Protein AF-A0A520JVG4-F1 (afdb_monomer_lite)

Radius of gyration: 18.64 Å; chains: 1; bounding box: 50×42×47 Å

Structure (mmCIF, N/CA/C/O backbone):
data_AF-A0A520JVG4-F1
#
_entry.id   AF-A0A520JVG4-F1
#
loop_
_atom_site.group_PDB
_atom_site.id
_atom_site.type_symbol
_atom_site.label_atom_id
_atom_site.label_alt_id
_atom_site.label_comp_id
_atom_site.label_asym_id
_atom_site.label_entity_id
_atom_site.label_seq_id
_atom_site.pdbx_PDB_ins_code
_atom_site.Cartn_x
_atom_site.Cartn_y
_atom_site.Cartn_z
_atom_site.occupancy
_atom_site.B_iso_or_equiv
_atom_site.auth_seq_id
_atom_site.auth_comp_id
_atom_site.auth_asym_id
_atom_site.auth_atom_id
_atom_site.pdbx_PDB_model_num
ATOM 1 N N . MET A 1 1 ? 16.770 -8.485 -26.285 1.00 54.41 1 MET A N 1
ATOM 2 C CA . MET A 1 1 ? 16.025 -8.864 -25.068 1.00 54.41 1 MET A CA 1
ATOM 3 C C . MET A 1 1 ? 15.250 -7.638 -24.650 1.00 54.41 1 MET A C 1
ATOM 5 O O . MET A 1 1 ? 15.821 -6.559 -24.701 1.00 54.41 1 MET A O 1
ATOM 9 N N . MET A 1 2 ? 13.964 -7.799 -24.365 1.00 67.25 2 MET A N 1
ATOM 10 C CA . MET A 1 2 ? 13.108 -6.724 -23.870 1.00 67.25 2 MET A CA 1
ATOM 11 C C . MET A 1 2 ? 13.497 -6.419 -22.423 1.00 67.25 2 MET A C 1
ATOM 13 O O . MET A 1 2 ? 13.687 -7.364 -21.651 1.00 67.25 2 MET A O 1
ATOM 17 N N . ASN A 1 3 ? 13.668 -5.142 -22.072 1.00 79.81 3 ASN A N 1
ATOM 18 C CA . ASN A 1 3 ? 13.953 -4.784 -20.686 1.00 79.81 3 ASN A CA 1
ATOM 19 C C . ASN A 1 3 ? 12.701 -4.987 -19.816 1.00 79.81 3 ASN A C 1
ATOM 21 O O . ASN A 1 3 ? 11.580 -5.051 -20.319 1.00 79.81 3 ASN A O 1
ATOM 25 N N . GLY A 1 4 ? 12.870 -5.089 -18.496 1.00 85.25 4 GLY A N 1
ATOM 26 C CA . GLY A 1 4 ? 11.730 -5.325 -17.606 1.00 85.25 4 GLY A CA 1
ATOM 27 C C . GLY A 1 4 ? 10.645 -4.242 -17.699 1.00 85.25 4 GLY A C 1
ATOM 28 O O . GLY A 1 4 ? 9.461 -4.545 -17.634 1.00 85.25 4 GLY A O 1
ATOM 29 N N . TYR A 1 5 ? 11.003 -2.969 -17.865 1.00 89.25 5 TYR A N 1
ATOM 30 C CA . TYR A 1 5 ? 9.981 -1.933 -18.018 1.00 89.25 5 TYR A CA 1
ATOM 31 C C . TYR A 1 5 ? 9.239 -2.049 -19.355 1.00 89.25 5 TYR A C 1
ATOM 33 O O . TYR A 1 5 ? 8.020 -1.941 -19.345 1.00 89.25 5 TYR A O 1
ATOM 41 N N . ASP A 1 6 ? 9.928 -2.343 -20.457 1.00 89.44 6 ASP A N 1
ATOM 42 C CA . ASP A 1 6 ? 9.307 -2.567 -21.768 1.00 89.44 6 ASP A CA 1
ATOM 43 C C . ASP A 1 6 ? 8.296 -3.723 -21.703 1.00 89.44 6 ASP A C 1
ATOM 45 O O . ASP A 1 6 ? 7.185 -3.601 -22.204 1.00 89.44 6 ASP A O 1
ATOM 49 N N . GLN A 1 7 ? 8.618 -4.809 -20.988 1.00 90.75 7 GLN A N 1
ATOM 50 C CA . GLN A 1 7 ? 7.661 -5.899 -20.775 1.00 90.75 7 GLN A CA 1
ATOM 51 C C . GLN A 1 7 ? 6.451 -5.445 -19.944 1.00 90.75 7 GLN A C 1
ATOM 53 O O . GLN A 1 7 ? 5.315 -5.814 -20.234 1.00 90.75 7 GLN A O 1
ATOM 58 N N . LEU A 1 8 ? 6.674 -4.642 -18.897 1.00 92.50 8 LEU A N 1
ATOM 59 C CA . LEU A 1 8 ? 5.576 -4.063 -18.121 1.00 92.50 8 LEU A CA 1
ATOM 60 C C . LEU A 1 8 ? 4.701 -3.156 -19.001 1.00 92.50 8 LEU A C 1
ATOM 62 O O . LEU A 1 8 ? 3.479 -3.177 -18.859 1.00 92.50 8 LEU A O 1
ATOM 66 N N . LEU A 1 9 ? 5.323 -2.382 -19.889 1.00 92.88 9 LEU A N 1
ATOM 67 C CA . LEU A 1 9 ? 4.656 -1.499 -20.834 1.00 92.88 9 LEU A CA 1
ATOM 68 C C . LEU A 1 9 ? 3.750 -2.301 -21.766 1.00 92.88 9 LEU A C 1
ATOM 70 O O . LEU A 1 9 ? 2.536 -2.127 -21.707 1.00 92.88 9 LEU A O 1
ATOM 74 N N . GLU A 1 10 ? 4.313 -3.253 -22.506 1.00 94.38 10 GLU A N 1
ATOM 75 C CA . GLU A 1 10 ? 3.584 -4.026 -23.512 1.00 94.38 10 GLU A CA 1
ATOM 76 C C . GLU A 1 10 ? 2.514 -4.952 -22.915 1.00 94.38 10 GLU A C 1
ATOM 78 O O . GLU A 1 10 ? 1.411 -5.040 -23.446 1.00 94.38 10 GLU A O 1
ATOM 83 N N . GLU A 1 11 ? 2.805 -5.656 -21.814 1.00 94.75 11 GLU A N 1
ATOM 84 C CA . GLU A 1 11 ? 1.890 -6.682 -21.292 1.00 94.75 11 GLU A CA 1
ATOM 85 C C . GLU A 1 11 ? 0.851 -6.137 -20.302 1.00 94.75 11 GLU A C 1
ATOM 87 O O . GLU A 1 11 ? -0.198 -6.761 -20.120 1.00 94.75 11 GLU A O 1
ATOM 92 N N . VAL A 1 12 ? 1.122 -5.007 -19.631 1.00 95.62 12 VAL A N 1
ATOM 93 C CA . VAL A 1 12 ? 0.298 -4.521 -18.503 1.00 95.62 12 VAL A CA 1
ATOM 94 C C . VAL A 1 12 ? -0.225 -3.103 -18.694 1.00 95.62 12 VAL A C 1
ATOM 96 O O . VAL A 1 12 ? -1.379 -2.836 -18.346 1.00 95.62 12 VAL A O 1
ATOM 99 N N . ILE A 1 13 ? 0.624 -2.175 -19.139 1.00 94.38 13 ILE A N 1
ATOM 100 C CA . ILE A 1 13 ? 0.263 -0.753 -19.221 1.00 94.38 13 ILE A CA 1
ATOM 101 C C . ILE A 1 13 ? -0.536 -0.488 -20.500 1.00 94.38 13 ILE A C 1
ATOM 103 O O . ILE A 1 13 ? -1.626 0.072 -20.406 1.00 94.38 13 ILE A O 1
ATOM 107 N N . ASP A 1 14 ? -0.035 -0.931 -21.654 1.00 95.19 14 ASP A N 1
ATOM 108 C CA . ASP A 1 14 ? -0.653 -0.714 -22.970 1.00 95.19 14 ASP A CA 1
ATOM 109 C C . ASP A 1 14 ? -1.901 -1.581 -23.184 1.00 95.19 14 ASP A C 1
ATOM 111 O O . ASP A 1 14 ? -2.765 -1.258 -23.996 1.00 95.19 14 ASP A O 1
ATOM 115 N N . THR A 1 15 ? -2.036 -2.665 -22.417 1.00 94.88 15 THR A N 1
ATOM 116 C CA . THR A 1 15 ? -3.236 -3.517 -22.380 1.00 94.88 15 THR A CA 1
ATOM 117 C C . THR A 1 15 ? -4.285 -3.036 -21.371 1.00 94.88 15 THR A C 1
ATOM 119 O O . THR A 1 15 ? -5.299 -3.707 -21.181 1.00 94.88 15 THR A O 1
ATOM 122 N N . ASP A 1 16 ? -4.041 -1.905 -20.696 1.00 91.81 16 ASP A N 1
ATOM 123 C CA . ASP A 1 16 ? -4.927 -1.276 -19.705 1.00 91.81 16 ASP A CA 1
ATOM 124 C C . ASP A 1 16 ? -5.368 -2.198 -18.544 1.00 91.81 16 ASP A C 1
ATOM 126 O O . ASP A 1 16 ? -6.397 -1.985 -17.900 1.00 91.81 16 ASP A O 1
ATOM 130 N N . ILE A 1 17 ? -4.566 -3.213 -18.199 1.00 92.88 17 ILE A N 1
ATOM 131 C CA . ILE A 1 17 ? -4.831 -4.075 -17.030 1.00 92.88 17 ILE A CA 1
ATOM 132 C C . ILE A 1 17 ? -4.101 -3.606 -15.764 1.00 92.88 17 ILE A C 1
ATOM 134 O O . ILE A 1 17 ? -4.299 -4.177 -14.682 1.00 92.88 17 ILE A O 1
ATOM 138 N N . CYS A 1 18 ? -3.245 -2.586 -15.871 1.00 94.00 18 CYS A N 1
ATOM 139 C CA . CYS A 1 18 ? -2.547 -1.983 -14.741 1.00 94.00 18 CYS A CA 1
ATOM 140 C C . CYS A 1 18 ? -3.530 -1.567 -13.629 1.00 94.00 18 CYS A C 1
ATOM 142 O O . CYS A 1 18 ? -4.539 -0.922 -13.873 1.00 94.00 18 CYS A O 1
ATOM 144 N N . VAL A 1 19 ? -3.219 -1.935 -12.381 1.00 92.62 19 VAL A N 1
ATOM 145 C CA . VAL A 1 19 ? -4.009 -1.561 -11.184 1.00 92.62 19 VAL A CA 1
ATOM 146 C C . VAL A 1 19 ? -3.416 -0.378 -10.431 1.00 92.62 19 VAL A C 1
ATOM 148 O O . VAL A 1 19 ? -3.801 -0.114 -9.295 1.00 92.62 19 VAL A O 1
ATOM 151 N N . SER A 1 20 ? -2.399 0.267 -11.008 1.00 93.44 20 SER A N 1
ATOM 152 C CA . SER A 1 20 ? -1.875 1.548 -10.522 1.00 93.44 20 SER A CA 1
ATOM 153 C C . SER A 1 20 ? -1.438 1.547 -9.049 1.00 93.44 20 SER A C 1
ATOM 155 O O . SER A 1 20 ? -1.424 2.572 -8.372 1.00 93.44 20 SER A O 1
ATOM 157 N N . CYS A 1 21 ? -1.033 0.380 -8.535 1.00 94.06 21 CYS A N 1
ATOM 158 C CA . CYS A 1 21 ? -0.676 0.203 -7.126 1.00 94.06 21 CYS A CA 1
ATOM 159 C C . CYS A 1 21 ? 0.645 0.884 -6.730 1.00 94.06 21 CYS A C 1
ATOM 161 O O . CYS A 1 21 ? 0.909 1.050 -5.543 1.00 94.06 21 CYS A O 1
ATOM 163 N N . GLY A 1 22 ? 1.485 1.265 -7.698 1.00 94.50 22 GLY A N 1
ATOM 164 C CA . GLY A 1 22 ? 2.772 1.916 -7.441 1.00 94.50 22 GLY A CA 1
ATOM 165 C C . GLY A 1 22 ? 3.918 0.978 -7.055 1.00 94.50 22 GLY A C 1
ATOM 166 O O . GLY A 1 22 ? 5.022 1.451 -6.804 1.00 94.50 22 GLY A O 1
ATOM 167 N N . ASN A 1 23 ? 3.703 -0.344 -7.025 1.00 94.94 23 ASN A N 1
ATOM 168 C CA . ASN A 1 23 ? 4.730 -1.286 -6.566 1.00 94.94 23 ASN A CA 1
ATOM 169 C C . ASN A 1 23 ? 5.994 -1.248 -7.441 1.00 94.94 23 ASN A C 1
ATOM 171 O O . ASN A 1 23 ? 7.096 -1.219 -6.912 1.00 94.94 23 ASN A O 1
ATOM 175 N N . CYS A 1 24 ? 5.847 -1.184 -8.770 1.00 93.81 24 CYS A N 1
ATOM 176 C CA . CYS A 1 24 ? 6.978 -1.107 -9.703 1.00 93.81 24 CYS A CA 1
ATOM 177 C C . CYS A 1 24 ? 7.867 0.126 -9.465 1.00 93.81 24 CYS A C 1
ATOM 179 O O . CYS A 1 24 ? 9.088 0.003 -9.540 1.00 93.81 24 CYS A O 1
ATOM 181 N N . ALA A 1 25 ? 7.266 1.271 -9.126 1.00 92.81 25 ALA A N 1
ATOM 182 C CA . ALA A 1 25 ? 7.981 2.477 -8.718 1.00 92.81 25 ALA A CA 1
ATOM 183 C C . ALA A 1 25 ? 8.709 2.259 -7.387 1.00 92.81 25 ALA A C 1
ATOM 185 O O . ALA A 1 25 ? 9.909 2.500 -7.287 1.00 92.81 25 ALA A O 1
ATOM 186 N N . ALA A 1 26 ? 8.010 1.710 -6.391 1.00 92.25 26 ALA A N 1
ATOM 187 C CA . ALA A 1 26 ? 8.556 1.498 -5.055 1.00 92.25 26 ALA A CA 1
ATOM 188 C C . ALA A 1 26 ? 9.725 0.499 -5.008 1.00 92.25 26 ALA A C 1
ATOM 190 O O . ALA A 1 26 ? 10.601 0.608 -4.157 1.00 92.25 26 ALA A O 1
ATOM 191 N N . VAL A 1 27 ? 9.748 -0.497 -5.895 1.00 90.06 27 VAL A N 1
ATOM 192 C CA . VAL A 1 27 ? 10.791 -1.538 -5.916 1.00 90.06 27 VAL A CA 1
ATOM 193 C C . VAL A 1 27 ? 11.930 -1.244 -6.883 1.00 90.06 27 VAL A C 1
ATOM 195 O O . VAL A 1 27 ? 12.880 -2.024 -6.916 1.00 90.06 27 VAL A O 1
ATOM 198 N N . CYS A 1 28 ? 11.838 -0.188 -7.697 1.00 88.62 28 CYS A N 1
ATOM 199 C CA . CYS A 1 28 ? 12.867 0.145 -8.673 1.00 88.62 28 CYS A CA 1
ATOM 200 C C . CYS A 1 28 ? 14.126 0.650 -7.947 1.00 88.62 28 CYS A C 1
ATOM 202 O O . CYS A 1 28 ? 14.101 1.762 -7.419 1.00 88.62 28 CYS A O 1
ATOM 204 N N . PRO A 1 29 ? 15.250 -0.095 -7.948 1.00 82.38 29 PRO A N 1
ATOM 205 C CA . PRO A 1 29 ? 16.446 0.314 -7.205 1.00 82.38 29 PRO A CA 1
ATOM 206 C C . PRO A 1 29 ? 17.062 1.616 -7.726 1.00 82.38 29 PRO A C 1
ATOM 208 O O . PRO A 1 29 ? 17.721 2.332 -6.980 1.00 82.38 29 PRO A O 1
ATOM 211 N N . LEU A 1 30 ? 16.830 1.921 -9.005 1.00 83.38 30 LEU A N 1
ATOM 212 C CA . LEU A 1 30 ? 17.308 3.136 -9.659 1.00 83.38 30 LEU A CA 1
ATOM 213 C C . LEU A 1 30 ? 16.351 4.315 -9.492 1.00 83.38 30 LEU A C 1
ATOM 215 O O . LEU A 1 30 ? 16.719 5.430 -9.828 1.00 83.38 30 LEU A O 1
ATOM 219 N N . GLN A 1 31 ? 15.126 4.085 -9.007 1.00 84.06 31 GLN A N 1
ATOM 220 C CA . GLN A 1 31 ? 14.052 5.087 -8.992 1.00 84.06 31 GLN A CA 1
ATOM 221 C C . GLN A 1 31 ? 13.717 5.628 -10.398 1.00 84.06 31 GLN A C 1
ATOM 223 O O . GLN A 1 31 ? 13.404 6.799 -10.565 1.00 84.06 31 GLN A O 1
ATOM 228 N N . TYR A 1 32 ? 13.767 4.758 -11.415 1.00 86.44 32 TYR A N 1
ATOM 229 C CA . TYR A 1 32 ? 13.423 5.097 -12.805 1.00 86.44 32 TYR A CA 1
ATOM 230 C C . TYR A 1 32 ? 11.931 5.253 -13.042 1.00 86.44 32 TYR A C 1
ATOM 232 O O . TYR A 1 32 ? 11.531 5.880 -14.011 1.00 86.44 32 TYR A O 1
ATOM 240 N N . ILE A 1 33 ? 11.110 4.596 -12.229 1.00 90.06 33 ILE A N 1
ATOM 241 C CA . ILE A 1 33 ? 9.673 4.525 -12.452 1.00 90.06 33 ILE A CA 1
ATOM 242 C C . ILE A 1 33 ? 9.002 5.447 -11.443 1.00 90.06 33 ILE A C 1
ATOM 244 O O . ILE A 1 33 ? 9.187 5.292 -10.237 1.00 90.06 33 ILE A O 1
ATOM 248 N N . SER A 1 34 ? 8.196 6.370 -11.948 1.00 91.31 34 SER A N 1
ATOM 249 C CA . SER A 1 34 ? 7.305 7.229 -11.169 1.00 91.31 34 SER A CA 1
ATOM 250 C C . SER A 1 34 ? 5.851 6.906 -11.510 1.00 91.31 34 SER A C 1
ATOM 252 O O . SER A 1 34 ? 5.589 6.191 -12.475 1.00 91.31 34 SER A O 1
ATOM 254 N N . ILE A 1 35 ? 4.900 7.383 -10.705 1.00 90.56 35 ILE A N 1
ATOM 255 C CA . ILE A 1 35 ? 3.474 7.293 -11.032 1.00 90.56 35 ILE A CA 1
ATOM 256 C C . ILE A 1 35 ? 3.005 8.672 -11.480 1.00 90.56 35 ILE A C 1
ATOM 258 O O . ILE A 1 35 ? 3.052 9.617 -10.696 1.00 90.56 35 ILE A O 1
ATOM 262 N N . VAL A 1 36 ? 2.554 8.765 -12.727 1.00 88.56 36 VAL A N 1
ATOM 263 C CA . VAL A 1 36 ? 2.019 9.978 -13.354 1.00 88.56 36 VAL A CA 1
ATOM 264 C C . VAL A 1 36 ? 0.645 9.627 -13.908 1.00 88.56 36 VAL A C 1
ATOM 266 O O . VAL A 1 36 ? 0.506 8.617 -14.592 1.00 88.56 36 VAL A O 1
ATOM 269 N N . ASP A 1 37 ? -0.381 10.404 -13.556 1.00 85.19 37 ASP A N 1
ATOM 270 C CA . ASP A 1 37 ? -1.774 10.163 -13.966 1.00 85.19 37 ASP A CA 1
ATOM 271 C C . ASP A 1 37 ? -2.228 8.709 -13.749 1.00 85.19 37 ASP A C 1
ATOM 273 O O . ASP A 1 37 ? -2.766 8.046 -14.634 1.00 85.19 37 ASP A O 1
ATOM 277 N N . ASN A 1 38 ? -1.956 8.185 -12.549 1.00 84.69 38 ASN A N 1
ATOM 278 C CA . ASN A 1 38 ? -2.230 6.802 -12.157 1.00 84.69 38 ASN A CA 1
ATOM 279 C C . ASN A 1 38 ? -1.527 5.731 -13.019 1.00 84.69 38 ASN A C 1
ATOM 281 O O . ASN A 1 38 ? -1.805 4.548 -12.847 1.00 84.69 38 ASN A O 1
ATOM 285 N N . LYS A 1 39 ? -0.578 6.066 -13.895 1.00 90.38 39 LYS A N 1
ATOM 286 C CA . LYS A 1 39 ? 0.197 5.088 -14.674 1.00 90.38 39 LYS A CA 1
ATOM 287 C C . LYS A 1 39 ? 1.682 5.129 -14.295 1.00 90.38 39 LYS A C 1
ATOM 289 O O . LYS A 1 39 ? 2.214 6.192 -13.982 1.00 90.38 39 LYS A O 1
ATOM 294 N N . PRO A 1 40 ? 2.374 3.977 -14.269 1.00 92.69 40 PRO A N 1
ATOM 295 C CA . PRO A 1 40 ? 3.818 3.969 -14.109 1.00 92.69 40 PRO A CA 1
ATOM 296 C C . PRO A 1 40 ? 4.500 4.483 -15.374 1.00 92.69 40 PRO A C 1
ATOM 298 O O . PRO A 1 40 ? 4.206 4.008 -16.465 1.00 92.69 40 PRO A O 1
ATOM 301 N N . VAL A 1 41 ? 5.416 5.433 -15.205 1.00 92.44 41 VAL A N 1
ATOM 302 C CA . VAL A 1 41 ? 6.187 6.057 -16.283 1.00 92.44 41 VAL A CA 1
ATOM 303 C C . VAL A 1 41 ? 7.670 5.944 -15.961 1.00 92.44 41 VAL A C 1
ATOM 305 O O . VAL A 1 41 ? 8.104 6.323 -14.870 1.00 92.44 41 VAL A O 1
ATOM 308 N N . GLN A 1 42 ? 8.443 5.408 -16.905 1.00 89.44 42 GLN A N 1
ATOM 309 C CA . GLN A 1 42 ? 9.900 5.382 -16.832 1.00 89.44 42 GLN A CA 1
ATOM 310 C C . GLN A 1 42 ? 10.484 6.733 -17.257 1.00 89.44 42 GLN A C 1
ATOM 312 O O . GLN A 1 42 ? 10.236 7.201 -18.368 1.00 89.44 42 GLN A O 1
ATOM 317 N N . ASP A 1 43 ? 11.301 7.334 -16.395 1.00 86.38 43 ASP A N 1
ATOM 318 C CA . ASP A 1 43 ? 12.070 8.534 -16.710 1.00 86.38 43 ASP A CA 1
ATOM 319 C C . ASP A 1 43 ? 13.288 8.170 -17.568 1.00 86.38 43 ASP A C 1
ATOM 321 O O . ASP A 1 43 ? 14.340 7.749 -17.081 1.00 86.38 43 ASP A O 1
ATOM 325 N N . THR A 1 44 ? 13.122 8.300 -18.881 1.00 81.06 44 THR A N 1
ATOM 326 C CA . THR A 1 44 ? 14.198 8.107 -19.858 1.00 81.06 44 THR A CA 1
ATOM 327 C C . THR A 1 44 ? 14.982 9.389 -20.131 1.00 81.06 44 THR A C 1
ATOM 329 O O . THR A 1 44 ? 16.103 9.311 -20.634 1.00 81.06 44 THR A O 1
ATOM 332 N N . GLN A 1 45 ? 14.434 10.558 -19.780 1.00 82.81 45 GLN A N 1
ATOM 333 C CA . GLN A 1 45 ? 15.053 11.856 -20.052 1.00 82.81 45 GLN A CA 1
ATOM 334 C C . GLN A 1 45 ? 16.237 12.111 -19.117 1.00 82.81 45 GLN A C 1
ATOM 336 O O . GLN A 1 45 ? 17.288 12.561 -19.568 1.00 82.81 45 GLN A O 1
ATOM 341 N N . ASN A 1 46 ? 16.107 11.734 -17.844 1.00 81.81 46 ASN A N 1
ATOM 342 C CA . ASN A 1 46 ? 17.151 11.924 -16.835 1.00 81.81 46 ASN A CA 1
ATOM 343 C C . ASN A 1 46 ? 18.025 10.679 -16.633 1.00 81.81 46 ASN A C 1
ATOM 345 O O . ASN A 1 46 ? 18.753 10.582 -15.645 1.00 81.81 46 ASN A O 1
ATOM 349 N N . LYS A 1 47 ? 17.989 9.722 -17.573 1.00 81.62 47 LYS A N 1
ATOM 350 C CA . LYS A 1 47 ? 18.684 8.429 -17.472 1.00 81.62 47 LYS A CA 1
ATOM 351 C C . LYS A 1 47 ? 20.136 8.585 -17.008 1.00 81.62 47 LYS A C 1
ATOM 353 O O . LYS A 1 47 ? 20.509 8.029 -15.984 1.00 81.62 47 LYS A O 1
ATOM 358 N N . SER A 1 48 ? 20.937 9.386 -17.712 1.00 80.19 48 SER A N 1
ATOM 359 C CA . SER A 1 48 ? 22.365 9.563 -17.407 1.00 80.19 48 SER A CA 1
ATOM 360 C C . SER A 1 48 ? 22.621 10.101 -15.994 1.00 80.19 48 SER A C 1
ATOM 362 O O . SER A 1 48 ? 23.561 9.666 -15.331 1.00 80.19 48 SER A O 1
ATOM 364 N N . GLU A 1 49 ? 21.781 11.023 -15.516 1.00 82.94 49 GLU A N 1
ATOM 365 C CA . GLU A 1 49 ? 21.878 11.568 -14.159 1.00 82.94 49 GLU A CA 1
ATOM 366 C C . GLU A 1 49 ? 21.542 10.498 -13.115 1.00 82.94 49 GLU A C 1
ATOM 368 O O . GLU A 1 49 ? 22.261 10.332 -12.128 1.00 82.94 49 GLU A O 1
ATOM 373 N N . ILE A 1 50 ? 20.481 9.723 -13.349 1.00 79.56 50 ILE A N 1
ATOM 374 C CA . ILE A 1 50 ? 20.040 8.694 -12.411 1.00 79.56 50 ILE A CA 1
ATOM 375 C C . ILE A 1 50 ? 21.047 7.532 -12.345 1.00 79.56 50 ILE A C 1
ATOM 377 O O . ILE A 1 50 ? 21.363 7.073 -11.243 1.00 79.56 50 ILE A O 1
ATOM 381 N N . GLU A 1 51 ? 21.602 7.077 -13.476 1.00 81.12 51 GLU A N 1
ATOM 382 C CA . GLU A 1 51 ? 22.663 6.046 -13.500 1.00 81.12 51 GLU A CA 1
ATOM 383 C C . GLU A 1 51 ? 23.919 6.542 -12.793 1.00 81.12 51 GLU A C 1
ATOM 385 O O . GLU A 1 51 ? 24.527 5.799 -12.023 1.00 81.12 51 GLU A O 1
ATOM 390 N N . SER A 1 52 ? 24.274 7.816 -12.988 1.00 79.38 52 SER A N 1
ATOM 391 C CA . SER A 1 52 ? 25.409 8.433 -12.304 1.00 79.38 52 SER A CA 1
ATOM 392 C C . SER A 1 52 ? 25.196 8.508 -10.787 1.00 79.38 52 SER A C 1
ATOM 394 O O . SER A 1 52 ? 26.084 8.116 -10.031 1.00 79.38 52 SER A O 1
ATOM 396 N N . ARG A 1 53 ? 24.011 8.935 -10.327 1.00 79.44 53 ARG A N 1
ATOM 397 C CA . ARG A 1 53 ? 23.662 9.029 -8.897 1.00 79.44 53 ARG A CA 1
ATOM 398 C C . ARG A 1 53 ? 23.591 7.664 -8.213 1.00 79.44 53 ARG A C 1
ATOM 400 O O . ARG A 1 53 ? 24.001 7.531 -7.063 1.00 79.44 53 ARG A O 1
ATOM 407 N N . SER A 1 54 ? 23.014 6.672 -8.887 1.00 67.94 54 SER A N 1
ATOM 408 C CA . SER A 1 54 ? 22.821 5.323 -8.338 1.00 67.94 54 SER A CA 1
ATOM 409 C C . SER A 1 54 ? 24.055 4.429 -8.484 1.00 67.94 54 SER A C 1
ATOM 411 O O . SER A 1 54 ? 24.163 3.426 -7.779 1.00 67.94 54 SER A O 1
ATOM 413 N N . GLY A 1 55 ? 24.975 4.770 -9.393 1.00 68.06 55 GLY A N 1
ATOM 414 C CA . GLY A 1 55 ? 26.115 3.933 -9.767 1.00 68.06 55 GLY A CA 1
ATOM 415 C C . GLY A 1 55 ? 25.717 2.657 -10.518 1.00 68.06 55 GLY A C 1
ATOM 416 O O . GLY A 1 55 ? 26.526 1.737 -10.634 1.00 68.06 55 GLY A O 1
ATOM 417 N N . LEU A 1 56 ? 24.471 2.569 -10.992 1.00 68.50 56 LEU A N 1
ATOM 418 C CA . LEU A 1 56 ? 23.890 1.384 -11.612 1.00 68.50 56 LEU A CA 1
ATOM 419 C C . LEU A 1 56 ? 23.118 1.789 -12.873 1.00 68.50 56 LEU A C 1
ATOM 421 O O . LEU A 1 56 ? 22.248 2.653 -12.829 1.00 68.50 56 LEU A O 1
ATOM 425 N N . ALA A 1 57 ? 23.400 1.130 -13.996 1.00 70.69 57 ALA A N 1
ATOM 426 C CA . ALA A 1 57 ? 22.570 1.254 -15.189 1.00 70.69 57 ALA A CA 1
ATOM 427 C C . ALA A 1 57 ? 21.300 0.405 -15.057 1.00 70.69 57 ALA A C 1
ATOM 429 O O . ALA A 1 57 ? 21.316 -0.635 -14.385 1.00 70.69 57 ALA A O 1
ATOM 430 N N . CYS A 1 58 ? 20.213 0.798 -15.732 1.00 74.31 58 CYS A N 1
ATOM 431 C CA . CYS A 1 58 ? 19.078 -0.115 -15.899 1.00 74.31 58 CYS A CA 1
ATOM 432 C C . CYS A 1 58 ? 19.566 -1.345 -16.666 1.00 74.31 58 CYS A C 1
ATOM 434 O O . CYS A 1 58 ? 19.917 -1.260 -17.839 1.00 74.31 58 CYS A O 1
ATOM 436 N N . ASN A 1 59 ? 19.654 -2.466 -15.956 1.00 67.62 59 ASN A N 1
ATOM 437 C CA . ASN A 1 59 ? 20.308 -3.691 -16.405 1.00 67.62 59 ASN A CA 1
ATOM 438 C C . ASN A 1 59 ? 19.339 -4.875 -16.477 1.00 67.62 59 ASN A C 1
ATOM 440 O O . ASN A 1 59 ? 19.742 -6.015 -16.256 1.00 67.62 59 ASN A O 1
ATOM 444 N N . ASP A 1 60 ? 18.053 -4.603 -16.694 1.00 73.00 60 ASP A N 1
ATOM 445 C CA . ASP A 1 60 ? 17.022 -5.637 -16.799 1.00 73.00 60 ASP A CA 1
ATOM 446 C C . ASP A 1 60 ? 16.928 -6.507 -15.538 1.00 73.00 60 ASP A C 1
ATOM 448 O O . ASP A 1 60 ? 16.725 -7.719 -15.589 1.00 73.00 60 ASP A O 1
ATOM 452 N N . CYS A 1 61 ? 17.032 -5.883 -14.356 1.00 80.81 61 CYS A N 1
ATOM 453 C CA . CYS A 1 61 ? 16.864 -6.587 -13.078 1.00 80.81 61 CYS A CA 1
ATOM 454 C C . CYS A 1 61 ? 15.491 -7.285 -12.935 1.00 80.81 61 CYS A C 1
ATOM 456 O O . CYS A 1 61 ? 15.311 -8.129 -12.049 1.00 80.81 61 CYS A O 1
ATOM 458 N N . ASN A 1 62 ? 14.527 -6.915 -13.792 1.00 86.81 62 ASN A N 1
ATOM 459 C CA . ASN A 1 62 ? 13.176 -7.462 -13.938 1.00 86.81 62 ASN A CA 1
ATOM 460 C C . ASN A 1 62 ? 12.308 -7.400 -12.675 1.00 86.81 62 ASN A C 1
ATOM 462 O O . ASN A 1 62 ? 11.222 -7.971 -12.638 1.00 86.81 62 ASN A O 1
ATOM 466 N N . ILE A 1 63 ? 12.731 -6.661 -11.645 1.00 88.31 63 ILE A N 1
ATOM 467 C CA . ILE A 1 63 ? 12.001 -6.559 -10.375 1.00 88.31 63 ILE A CA 1
ATOM 468 C C . ILE A 1 63 ? 10.626 -5.908 -10.584 1.00 88.31 63 ILE A C 1
ATOM 470 O O . ILE A 1 63 ? 9.645 -6.374 -10.005 1.00 88.31 63 ILE A O 1
ATOM 474 N N . CYS A 1 64 ? 10.517 -4.883 -11.436 1.00 90.38 64 CYS A N 1
ATOM 475 C CA . CYS A 1 64 ? 9.246 -4.216 -11.748 1.00 90.38 64 CYS A CA 1
ATOM 476 C C . CYS A 1 64 ? 8.190 -5.186 -12.315 1.00 90.38 64 CYS A C 1
ATOM 478 O O . CYS A 1 64 ? 7.046 -5.165 -11.868 1.00 90.38 64 CYS A O 1
ATOM 480 N N . VAL A 1 65 ? 8.584 -6.092 -13.214 1.00 91.75 65 VAL A N 1
ATOM 481 C CA . VAL A 1 65 ? 7.715 -7.136 -13.795 1.00 91.75 65 VAL A CA 1
ATOM 482 C C . VAL A 1 65 ? 7.455 -8.249 -12.794 1.00 91.75 65 VAL A C 1
ATOM 484 O O . VAL A 1 65 ? 6.311 -8.613 -12.524 1.00 91.75 65 VAL A O 1
ATOM 487 N N . MET A 1 66 ? 8.519 -8.775 -12.186 1.00 90.12 66 MET A N 1
ATOM 488 C CA . MET A 1 66 ? 8.434 -9.897 -11.255 1.00 90.12 66 MET A CA 1
ATOM 489 C C . MET A 1 66 ? 7.580 -9.573 -10.029 1.00 90.12 66 MET A C 1
ATOM 491 O O . MET A 1 66 ? 7.025 -10.489 -9.430 1.00 90.12 66 MET A O 1
ATOM 495 N N . SER A 1 67 ? 7.469 -8.301 -9.649 1.00 92.44 67 SER A N 1
ATOM 496 C CA . SER A 1 67 ? 6.653 -7.826 -8.526 1.00 92.44 67 SER A CA 1
ATOM 497 C C . SER A 1 67 ? 5.253 -7.341 -8.936 1.00 92.44 67 SER A C 1
ATOM 499 O O . SER A 1 67 ? 4.398 -7.136 -8.073 1.00 92.44 67 SER A O 1
ATOM 501 N N . CYS A 1 68 ? 4.981 -7.183 -10.236 1.00 95.19 68 CYS A N 1
ATOM 502 C CA . CYS A 1 68 ? 3.680 -6.748 -10.735 1.00 95.19 68 CYS A CA 1
ATOM 503 C C . CYS A 1 68 ? 2.606 -7.812 -10.446 1.00 95.19 68 CYS A C 1
ATOM 505 O O . CYS A 1 68 ? 2.809 -8.976 -10.796 1.00 95.19 68 CYS A O 1
ATOM 507 N N . PRO A 1 69 ? 1.449 -7.464 -9.855 1.00 94.56 69 PRO A N 1
ATOM 508 C CA . PRO A 1 69 ? 0.399 -8.437 -9.547 1.00 94.56 69 PRO A CA 1
ATOM 509 C C . PRO A 1 69 ? -0.383 -8.920 -10.779 1.00 94.56 69 PRO A C 1
ATOM 511 O O . PRO A 1 69 ? -1.192 -9.832 -10.648 1.00 94.56 69 PRO A O 1
ATOM 514 N N . ARG A 1 70 ? -0.180 -8.302 -11.951 1.00 95.44 70 ARG A N 1
ATOM 515 C CA . ARG A 1 70 ? -0.823 -8.678 -13.225 1.00 95.44 70 ARG A CA 1
ATOM 516 C C . ARG A 1 70 ? -0.006 -9.638 -14.077 1.00 95.44 70 ARG A C 1
ATOM 518 O O . ARG A 1 70 ? -0.535 -10.187 -15.030 1.00 95.44 70 ARG A O 1
ATOM 525 N N . ILE A 1 71 ? 1.255 -9.842 -13.717 1.00 93.62 71 ILE A N 1
ATOM 526 C CA . ILE A 1 71 ? 2.135 -10.795 -14.381 1.00 93.62 71 ILE A CA 1
ATOM 527 C C . ILE A 1 71 ? 2.176 -12.064 -13.543 1.00 93.62 71 ILE A C 1
ATOM 529 O O . ILE A 1 71 ? 2.412 -12.001 -12.333 1.00 93.62 71 ILE A O 1
ATOM 533 N N . GLU A 1 72 ? 1.974 -13.219 -14.162 1.00 89.25 72 GLU A N 1
ATOM 534 C CA . GLU A 1 72 ? 2.105 -14.493 -13.462 1.00 89.25 72 GLU A CA 1
ATOM 535 C C . GLU A 1 72 ? 3.567 -14.739 -13.041 1.00 89.25 72 GLU A C 1
ATOM 537 O O . GLU A 1 72 ? 4.497 -14.390 -13.770 1.00 89.25 72 GLU A O 1
ATOM 542 N N . PRO A 1 73 ? 3.829 -15.329 -11.862 1.00 86.88 73 PRO A N 1
ATOM 543 C CA . PRO A 1 73 ? 5.185 -15.674 -11.453 1.00 86.88 73 PRO A CA 1
ATOM 544 C C . PRO A 1 73 ? 5.834 -16.650 -12.448 1.00 86.88 73 PRO A C 1
ATOM 546 O O . PRO A 1 73 ? 5.422 -17.804 -12.550 1.00 86.88 73 PRO A O 1
ATOM 549 N N . SER A 1 74 ? 6.886 -16.233 -13.152 1.00 79.94 74 SER A N 1
ATOM 550 C CA . SER A 1 74 ? 7.560 -17.097 -14.139 1.00 79.94 74 SER A CA 1
ATOM 551 C C . SER A 1 74 ? 8.486 -18.135 -13.499 1.00 79.94 74 SER A C 1
ATOM 553 O O . SER A 1 74 ? 8.761 -19.180 -14.086 1.00 79.94 74 SER A O 1
ATOM 555 N N . TYR A 1 75 ? 8.967 -17.882 -12.279 1.00 82.19 75 TYR A N 1
ATOM 556 C CA . TYR A 1 75 ? 9.956 -18.739 -11.632 1.00 82.19 75 TYR A CA 1
ATOM 557 C C . TYR A 1 75 ? 9.344 -19.719 -10.629 1.00 82.19 75 TYR A C 1
ATOM 559 O O . TYR A 1 75 ? 8.570 -19.329 -9.756 1.00 82.19 75 TYR A O 1
ATOM 567 N N . PHE A 1 76 ? 9.788 -20.980 -10.673 1.00 84.19 76 PHE A N 1
ATOM 568 C CA . PHE A 1 76 ? 9.337 -22.037 -9.757 1.00 84.19 76 PHE A CA 1
ATOM 569 C C . PHE A 1 76 ? 9.481 -21.661 -8.272 1.00 84.19 76 PHE A C 1
ATOM 571 O O . PHE A 1 76 ? 8.557 -21.869 -7.493 1.00 84.19 76 PHE A O 1
ATOM 578 N N . TRP A 1 77 ? 10.605 -21.055 -7.879 1.00 81.06 77 TRP A N 1
ATOM 579 C CA . TRP A 1 77 ? 10.823 -20.626 -6.492 1.00 81.06 77 TRP A CA 1
ATOM 580 C C . TRP A 1 77 ? 9.830 -19.541 -6.061 1.00 81.06 77 TRP A C 1
ATOM 582 O O . TRP A 1 77 ? 9.366 -19.562 -4.929 1.00 81.06 77 TRP A O 1
ATOM 592 N N . GLN A 1 78 ? 9.461 -18.629 -6.964 1.00 79.69 78 GLN A N 1
ATOM 593 C CA . GLN A 1 78 ? 8.498 -17.577 -6.657 1.00 79.69 78 GLN A CA 1
ATOM 594 C C . GLN A 1 78 ? 7.107 -18.184 -6.475 1.00 79.69 78 GLN A C 1
ATOM 596 O O . GLN A 1 78 ? 6.405 -17.822 -5.542 1.00 79.69 78 GLN A O 1
ATOM 601 N N . LYS A 1 79 ? 6.736 -19.158 -7.317 1.00 83.88 79 LYS A N 1
ATOM 602 C CA . LYS A 1 79 ? 5.488 -19.919 -7.159 1.00 83.88 79 LYS A CA 1
ATOM 603 C C . LYS A 1 79 ? 5.435 -20.641 -5.815 1.00 83.88 79 LYS A C 1
ATOM 605 O O . LYS A 1 79 ? 4.419 -20.541 -5.144 1.00 83.88 79 LYS A O 1
ATOM 610 N N . LYS A 1 80 ? 6.531 -21.298 -5.419 1.00 83.81 80 LYS A N 1
ATOM 611 C CA . LYS A 1 80 ? 6.643 -22.012 -4.141 1.00 83.81 80 LYS A CA 1
ATOM 612 C C . LYS A 1 80 ? 6.476 -21.079 -2.935 1.00 83.81 80 LYS A C 1
ATOM 614 O O . LYS A 1 80 ? 5.704 -21.383 -2.040 1.00 83.81 80 LYS A O 1
ATOM 619 N N . GLU A 1 81 ? 7.151 -19.930 -2.922 1.00 80.12 81 GLU A N 1
ATOM 620 C CA . GLU A 1 81 ? 7.015 -18.930 -1.842 1.00 80.12 81 GLU A CA 1
ATOM 621 C C . GLU A 1 81 ? 5.613 -18.295 -1.790 1.00 80.12 81 GLU A C 1
ATOM 623 O O . GLU A 1 81 ? 5.159 -17.852 -0.738 1.00 80.12 81 GLU A O 1
ATOM 628 N N . LEU A 1 82 ? 4.925 -18.237 -2.934 1.00 83.06 82 LEU A N 1
ATOM 629 C CA . LEU A 1 82 ? 3.560 -17.724 -3.062 1.00 83.06 82 LEU A CA 1
ATOM 630 C C . LEU A 1 82 ? 2.489 -18.801 -2.881 1.00 83.06 82 LEU A C 1
ATOM 632 O O . LEU A 1 82 ? 1.299 -18.486 -3.010 1.00 83.06 82 LEU A O 1
ATOM 636 N N . GLU A 1 83 ? 2.873 -20.051 -2.602 1.00 80.31 83 GLU A N 1
ATOM 637 C CA . GLU A 1 83 ? 1.911 -21.082 -2.241 1.00 80.31 83 GLU A CA 1
ATOM 638 C C . GLU A 1 83 ? 1.073 -20.559 -1.080 1.00 80.31 83 GLU A C 1
ATOM 640 O O . GLU A 1 83 ? 1.584 -20.081 -0.064 1.00 80.31 83 GLU A O 1
ATOM 645 N N . ARG A 1 84 ? -0.249 -20.575 -1.271 1.00 66.00 84 ARG A N 1
ATOM 646 C CA . ARG A 1 84 ? -1.173 -20.014 -0.291 1.00 66.00 84 ARG A CA 1
ATOM 647 C C . ARG A 1 84 ? -0.925 -20.712 1.036 1.00 66.00 84 ARG A C 1
ATOM 649 O O . ARG A 1 84 ? -1.081 -21.931 1.130 1.00 66.00 84 ARG A O 1
ATOM 656 N N . ALA A 1 85 ? -0.579 -19.929 2.056 1.00 63.88 85 ALA A N 1
ATOM 657 C CA . ALA A 1 85 ? -0.557 -20.422 3.420 1.00 63.88 85 ALA A CA 1
ATOM 658 C C . ALA A 1 85 ? -1.885 -21.139 3.690 1.00 63.88 85 ALA A C 1
ATOM 660 O O . ALA A 1 85 ? -2.955 -20.633 3.329 1.00 63.88 85 ALA A O 1
ATOM 661 N N . LYS A 1 86 ? -1.816 -22.334 4.287 1.00 65.00 86 LYS A N 1
ATOM 662 C CA . LYS A 1 86 ? -3.025 -23.034 4.716 1.00 65.00 86 LYS A CA 1
ATOM 663 C C . LYS A 1 86 ? -3.781 -22.094 5.647 1.00 65.00 86 LYS A C 1
ATOM 665 O O . LYS A 1 86 ? -3.238 -21.631 6.646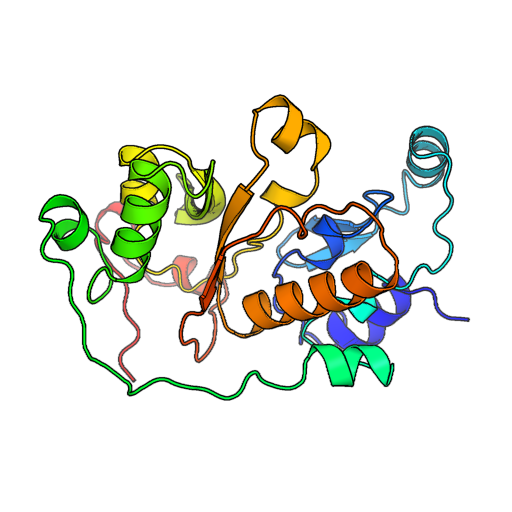 1.00 65.00 86 LYS A O 1
ATOM 670 N N . TYR A 1 87 ? -5.011 -21.765 5.273 1.00 68.50 87 TYR A N 1
ATOM 671 C CA . TYR A 1 87 ? -5.887 -20.994 6.136 1.00 68.50 87 TYR A CA 1
ATOM 672 C C . TYR A 1 87 ? -6.215 -21.850 7.361 1.00 68.50 87 TYR A C 1
ATOM 674 O O . TYR A 1 87 ? -6.890 -22.867 7.232 1.00 68.50 87 TYR A O 1
ATOM 682 N N . ASP A 1 88 ? -5.715 -21.443 8.524 1.00 70.56 88 ASP A N 1
ATOM 683 C CA . ASP A 1 88 ? -5.869 -22.173 9.792 1.00 70.56 88 ASP A CA 1
ATOM 684 C C . ASP A 1 88 ? -6.911 -21.517 10.725 1.00 70.56 88 ASP A C 1
ATOM 686 O O . ASP A 1 88 ? -6.885 -21.640 11.945 1.00 70.56 88 ASP A O 1
ATOM 690 N N . GLY A 1 89 ? -7.835 -20.736 10.154 1.00 77.38 89 GLY A N 1
ATOM 691 C CA . GLY A 1 89 ? -8.844 -19.989 10.904 1.00 77.38 89 GLY A CA 1
ATOM 692 C C . GLY A 1 89 ? -10.263 -20.515 10.705 1.00 77.38 89 GLY A C 1
ATOM 693 O O . GLY A 1 89 ? -10.557 -21.257 9.776 1.00 77.38 89 GLY A O 1
ATOM 694 N N . LYS A 1 90 ? -11.191 -20.068 11.554 1.00 87.00 90 LYS A N 1
ATOM 695 C CA . LYS A 1 90 ? -12.621 -20.036 11.212 1.00 87.00 90 LYS A CA 1
ATOM 696 C C . LYS A 1 90 ? -13.004 -18.580 10.949 1.00 87.00 90 LYS A C 1
ATOM 698 O O . LYS A 1 90 ? -12.629 -17.737 11.771 1.00 87.00 90 LYS A O 1
ATOM 703 N N . PRO A 1 91 ? -13.739 -18.262 9.868 1.00 89.19 91 PRO A N 1
ATOM 704 C CA . PRO A 1 91 ? -14.211 -16.904 9.638 1.00 89.19 91 PRO A CA 1
ATOM 705 C C . PRO A 1 91 ? -15.063 -16.440 10.821 1.00 89.19 91 PRO A C 1
ATOM 707 O O . PRO A 1 91 ? -15.896 -17.193 11.329 1.00 89.19 91 PRO A O 1
ATOM 710 N N . LYS A 1 92 ? -14.843 -15.207 11.275 1.00 92.38 92 LYS A N 1
ATOM 711 C CA . LYS A 1 92 ? -15.616 -14.583 12.353 1.00 92.38 92 LYS A CA 1
ATOM 712 C C . LYS A 1 92 ? -16.085 -13.208 11.905 1.00 92.38 92 LYS A C 1
ATOM 714 O O . LYS A 1 92 ? -15.331 -12.477 11.268 1.00 92.38 92 LYS A O 1
ATOM 719 N N . ALA A 1 93 ? -17.303 -12.850 12.292 1.00 95.81 93 ALA A N 1
ATOM 720 C CA . ALA A 1 93 ? -17.752 -11.468 12.249 1.00 95.81 93 ALA A CA 1
ATOM 721 C C . ALA A 1 93 ? -17.209 -10.731 13.481 1.00 95.81 93 ALA A C 1
ATOM 723 O O . ALA A 1 93 ? -17.275 -11.248 14.597 1.00 95.81 93 ALA A O 1
ATOM 724 N N . ALA A 1 94 ? -16.668 -9.532 13.282 1.00 96.12 94 ALA A N 1
ATOM 725 C CA . ALA A 1 94 ? -16.127 -8.708 14.353 1.00 96.12 94 ALA A CA 1
ATOM 726 C C . ALA A 1 94 ? -16.483 -7.237 14.129 1.00 96.12 94 ALA A C 1
ATOM 728 O O . ALA A 1 94 ? -16.614 -6.773 12.995 1.00 96.12 94 ALA A O 1
ATOM 729 N N . ARG A 1 95 ? -16.626 -6.501 15.230 1.00 98.06 95 ARG A N 1
ATOM 730 C CA . ARG A 1 95 ? -16.837 -5.054 15.245 1.00 98.06 95 ARG A CA 1
ATOM 731 C C . ARG A 1 95 ? -16.048 -4.463 16.401 1.00 98.06 95 ARG A C 1
ATOM 733 O O . ARG A 1 95 ? -15.993 -5.055 17.476 1.00 98.06 95 ARG A O 1
ATOM 740 N N . THR A 1 96 ? -15.460 -3.296 16.181 1.00 98.12 96 THR A N 1
ATOM 741 C CA . THR A 1 96 ? -14.740 -2.566 17.214 1.00 98.12 96 THR A CA 1
ATOM 742 C C . THR A 1 96 ? -15.656 -2.212 18.383 1.00 98.12 96 THR A C 1
ATOM 744 O O . THR A 1 96 ? -16.843 -1.920 18.212 1.00 98.12 96 THR A O 1
ATOM 747 N N . THR A 1 97 ? -15.110 -2.220 19.593 1.00 98.12 97 THR A N 1
ATOM 748 C CA . THR A 1 97 ? -15.767 -1.678 20.787 1.00 98.12 97 THR A CA 1
ATOM 749 C C . THR A 1 97 ? -15.359 -0.229 21.052 1.00 98.12 97 THR A C 1
ATOM 751 O O . THR A 1 97 ? -16.053 0.462 21.798 1.00 98.12 97 THR A O 1
ATOM 754 N N . TYR A 1 98 ? -14.303 0.256 20.392 1.00 98.06 98 TYR A N 1
ATOM 755 C CA . TYR A 1 98 ? -13.699 1.560 20.629 1.00 98.06 98 TYR A CA 1
ATOM 756 C C . TYR A 1 98 ? -14.465 2.682 19.915 1.00 98.06 98 TYR A C 1
ATOM 758 O O . TYR A 1 98 ? -14.604 2.689 18.691 1.00 98.06 98 TYR A O 1
ATOM 766 N N . GLN A 1 99 ? -15.001 3.625 20.695 1.00 98.06 99 GLN A N 1
ATOM 767 C CA . GLN A 1 99 ? -15.946 4.636 20.204 1.00 98.06 99 GLN A CA 1
ATOM 768 C C . GLN A 1 99 ? -15.364 5.580 19.141 1.00 98.06 99 GLN A C 1
ATOM 770 O O . GLN A 1 99 ? -16.069 5.819 18.161 1.00 98.06 99 GLN A O 1
ATOM 775 N N . PRO A 1 100 ? -14.118 6.081 19.254 1.00 98.00 100 PRO A N 1
ATOM 776 C CA . PRO A 1 100 ? -13.523 6.892 18.192 1.00 98.00 100 PRO A CA 1
ATOM 777 C C . PRO A 1 100 ? -13.507 6.183 16.835 1.00 98.00 100 PRO A C 1
ATOM 779 O O . PRO A 1 100 ? -13.950 6.764 15.852 1.00 98.00 100 PRO A O 1
ATOM 782 N N . ILE A 1 101 ? -13.135 4.898 16.787 1.00 97.94 101 ILE A N 1
ATOM 783 C CA . ILE A 1 101 ? -13.134 4.117 15.538 1.00 97.94 101 ILE A CA 1
ATOM 784 C C . ILE A 1 101 ? -14.558 3.891 15.022 1.00 97.94 101 ILE A C 1
ATOM 786 O O . ILE A 1 101 ? -14.791 4.033 13.825 1.00 97.94 101 ILE A O 1
ATOM 790 N N . LYS A 1 102 ? -15.527 3.586 15.900 1.00 96.75 102 LYS A N 1
ATOM 791 C CA . LYS A 1 102 ? -16.936 3.388 15.498 1.00 96.75 102 LYS A CA 1
ATOM 792 C C . LYS A 1 102 ? -17.528 4.586 14.756 1.00 96.75 102 LYS A C 1
ATOM 794 O O . LYS A 1 102 ? -18.427 4.391 13.948 1.00 96.75 102 LYS A O 1
ATOM 799 N N . LYS A 1 103 ? -17.073 5.804 15.064 1.00 95.56 103 LYS A N 1
ATOM 800 C CA . LYS A 1 103 ? -17.586 7.039 14.455 1.00 95.56 103 LYS A CA 1
ATOM 801 C C . LYS A 1 103 ? -17.112 7.251 13.017 1.00 95.56 103 LYS A C 1
ATOM 803 O O . LYS A 1 103 ? -17.777 7.973 12.289 1.00 95.56 103 LYS A O 1
ATOM 808 N N . VAL A 1 104 ? -15.975 6.664 12.636 1.00 94.12 104 VAL A N 1
ATOM 809 C CA . VAL A 1 104 ? -15.287 6.966 11.365 1.00 94.12 104 VAL A CA 1
ATOM 810 C C . VAL A 1 104 ? -15.067 5.743 10.472 1.00 94.12 104 VAL A C 1
ATOM 812 O O . VAL A 1 104 ? -14.640 5.875 9.329 1.00 94.12 104 VAL A O 1
ATOM 815 N N . CYS A 1 105 ? -15.296 4.528 10.974 1.00 93.94 105 CYS A N 1
ATOM 816 C CA . CYS A 1 105 ? -15.055 3.318 10.198 1.00 93.94 105 CYS A CA 1
ATOM 817 C C . CYS A 1 105 ? -16.107 3.089 9.106 1.00 93.94 105 CYS A C 1
ATOM 819 O O . CYS A 1 105 ? -17.281 3.375 9.309 1.00 93.94 105 CYS A O 1
ATOM 821 N N . GLN A 1 106 ? -15.688 2.458 8.003 1.00 92.94 106 GLN A N 1
ATOM 822 C CA . GLN A 1 106 ? -16.592 2.023 6.933 1.00 92.94 106 GLN A CA 1
ATOM 823 C C . GLN A 1 106 ? -17.614 0.987 7.430 1.00 92.94 106 GLN A C 1
ATOM 825 O O . GLN A 1 106 ? -18.816 1.182 7.320 1.00 92.94 106 GLN A O 1
ATOM 830 N N . ASP A 1 107 ? -17.104 -0.115 7.991 1.00 93.75 107 ASP A N 1
ATOM 831 C CA . ASP A 1 107 ? -17.902 -1.277 8.393 1.00 93.75 107 ASP A CA 1
ATOM 832 C C . ASP A 1 107 ? -17.787 -1.529 9.907 1.00 93.75 107 ASP A C 1
ATOM 834 O O . ASP A 1 107 ? -18.267 -0.772 10.745 1.00 93.75 107 ASP A O 1
ATOM 838 N N . GLY A 1 108 ? -17.117 -2.621 10.295 1.00 96.19 108 GLY A N 1
ATOM 839 C CA . GLY A 1 108 ? -16.887 -2.988 11.687 1.00 96.19 108 GLY A CA 1
ATOM 840 C C . GLY A 1 108 ? -15.684 -2.299 12.336 1.00 96.19 108 GLY A C 1
ATOM 841 O O . GLY A 1 108 ? -15.424 -2.550 13.508 1.00 96.19 108 GLY A O 1
ATOM 842 N N . GLY A 1 109 ? -14.902 -1.498 11.605 1.00 97.25 109 GLY A N 1
ATOM 843 C CA . GLY A 1 109 ? -13.687 -0.850 12.130 1.00 97.25 109 GLY A CA 1
ATOM 844 C C . GLY A 1 109 ? -12.568 -1.815 12.539 1.00 97.25 109 GLY A C 1
ATOM 845 O O . GLY A 1 109 ? -11.694 -1.454 13.327 1.00 97.25 109 GLY A O 1
ATOM 846 N N . VAL A 1 110 ? -12.597 -3.049 12.025 1.00 97.81 110 VAL A N 1
ATOM 847 C CA . VAL A 1 110 ? -11.645 -4.119 12.369 1.00 97.81 110 VAL A CA 1
ATOM 848 C C . VAL A 1 110 ? -10.218 -3.747 11.970 1.00 97.81 110 VAL A C 1
ATOM 850 O O . VAL A 1 110 ? -9.319 -3.855 12.795 1.00 97.81 110 VAL A O 1
ATOM 853 N N . VAL A 1 111 ? -10.014 -3.253 10.744 1.00 97.81 111 VAL A N 1
ATOM 854 C CA . VAL A 1 111 ? -8.683 -2.878 10.231 1.00 97.81 111 VAL A CA 1
ATOM 855 C C . VAL A 1 111 ? -8.041 -1.798 11.099 1.00 97.81 111 VAL A C 1
ATOM 857 O O . VAL A 1 111 ? -6.952 -1.997 11.630 1.00 97.81 111 VAL A O 1
ATOM 860 N N . THR A 1 112 ? -8.755 -0.691 11.317 1.00 98.19 112 THR A N 1
ATOM 861 C CA . THR A 1 112 ? -8.291 0.423 12.153 1.00 98.19 112 THR A CA 1
ATOM 862 C C . THR A 1 112 ? -8.022 -0.026 13.588 1.00 98.19 112 THR A C 1
ATOM 864 O O . THR A 1 112 ? -7.051 0.406 14.194 1.00 98.19 112 THR A O 1
ATOM 867 N N . THR A 1 113 ? -8.837 -0.940 14.127 1.00 98.50 113 THR A N 1
ATOM 868 C CA . THR A 1 113 ? -8.654 -1.472 15.487 1.00 98.50 113 THR A CA 1
ATOM 869 C C . THR A 1 113 ? -7.399 -2.333 15.597 1.00 98.50 113 THR A C 1
ATOM 871 O O . THR A 1 113 ? -6.660 -2.200 16.567 1.00 98.50 113 THR A O 1
ATOM 874 N N . ILE A 1 114 ? -7.129 -3.185 14.602 1.00 98.38 114 ILE A N 1
ATOM 875 C CA . ILE A 1 114 ? -5.897 -3.981 14.548 1.00 98.38 114 ILE A CA 1
ATOM 876 C C . ILE A 1 114 ? -4.683 -3.053 14.483 1.00 98.38 114 ILE A C 1
ATOM 878 O O . ILE A 1 114 ? -3.759 -3.208 15.269 1.00 98.38 114 ILE A O 1
ATOM 882 N N . PHE A 1 115 ? -4.691 -2.061 13.595 1.00 98.62 115 PHE A N 1
ATOM 883 C CA . PHE A 1 115 ? -3.573 -1.127 13.462 1.00 98.62 115 PHE A CA 1
ATOM 884 C C . PHE A 1 115 ? -3.348 -0.266 14.698 1.00 98.62 115 PHE A C 1
ATOM 886 O O . PHE A 1 115 ? -2.202 -0.122 15.115 1.00 98.62 115 PHE A O 1
ATOM 893 N N . LYS A 1 116 ? -4.418 0.221 15.335 1.00 98.50 116 LYS A N 1
ATOM 894 C CA . LYS A 1 116 ? -4.312 0.914 16.619 1.00 98.50 116 LYS A CA 1
ATOM 895 C C . LYS A 1 116 ? -3.654 0.014 17.662 1.00 98.50 116 LYS A C 1
ATOM 897 O O . LYS A 1 116 ? -2.713 0.439 18.314 1.00 98.50 116 LYS A O 1
ATOM 902 N N . TYR A 1 117 ? -4.089 -1.242 17.766 1.00 98.56 117 TYR A N 1
ATOM 903 C CA . TYR A 1 117 ? -3.474 -2.201 18.681 1.00 98.56 117 TYR A CA 1
ATOM 904 C C . TYR A 1 117 ? -1.978 -2.408 18.390 1.00 98.56 117 TYR A C 1
ATOM 906 O O . TYR A 1 117 ? -1.181 -2.435 19.324 1.00 98.56 117 TYR A O 1
ATOM 914 N N . LEU A 1 118 ? -1.578 -2.529 17.118 1.00 98.62 118 LEU A N 1
ATOM 915 C CA . LEU A 1 118 ? -0.167 -2.688 16.750 1.00 98.62 118 LEU A CA 1
ATOM 916 C C . LEU A 1 118 ? 0.682 -1.462 17.130 1.00 98.62 118 LEU A C 1
ATOM 918 O O . LEU A 1 118 ? 1.789 -1.650 17.633 1.00 98.62 118 LEU A O 1
ATOM 922 N N . LEU A 1 119 ? 0.167 -0.245 16.916 1.00 98.50 119 LEU A N 1
ATOM 923 C CA . LEU A 1 119 ? 0.837 1.007 17.291 1.00 98.50 119 LEU A CA 1
ATOM 924 C C . LEU A 1 119 ? 0.917 1.170 18.816 1.00 98.50 119 LEU A C 1
ATOM 926 O O . LEU A 1 119 ? 2.007 1.336 19.351 1.00 98.50 119 LEU A O 1
ATOM 930 N N . ASP A 1 120 ? -0.208 1.030 19.528 1.00 98.31 120 ASP A N 1
ATOM 931 C CA . ASP A 1 120 ? -0.289 1.191 20.991 1.00 98.31 120 ASP A CA 1
ATOM 932 C C . ASP A 1 120 ? 0.652 0.226 21.742 1.00 98.31 120 ASP A C 1
ATOM 934 O O . ASP A 1 120 ? 1.108 0.521 22.846 1.00 98.31 120 ASP A O 1
ATOM 938 N N . ASN A 1 121 ? 0.945 -0.939 21.151 1.00 98.38 121 ASN A N 1
ATOM 939 C CA . ASN A 1 121 ? 1.827 -1.960 21.726 1.00 98.38 121 ASN A CA 1
ATOM 940 C C . ASN A 1 121 ? 3.249 -1.946 21.134 1.00 98.38 121 ASN A C 1
ATOM 942 O O . ASN A 1 121 ? 4.014 -2.876 21.388 1.00 98.38 121 ASN A O 1
ATOM 946 N N . ASN A 1 122 ? 3.620 -0.927 20.348 1.00 97.44 122 ASN A N 1
ATOM 947 C CA . ASN A 1 122 ? 4.938 -0.796 19.709 1.00 97.44 122 ASN A CA 1
ATOM 948 C C . ASN A 1 122 ? 5.361 -2.035 18.886 1.00 97.44 122 ASN A C 1
ATOM 950 O O . ASN A 1 122 ? 6.546 -2.382 18.799 1.00 97.44 122 ASN A O 1
ATOM 954 N N . LEU A 1 123 ? 4.391 -2.735 18.288 1.00 98.25 123 LEU A N 1
ATOM 955 C CA . LEU A 1 123 ? 4.630 -3.895 17.420 1.00 98.25 123 LEU A CA 1
ATOM 956 C C . LEU A 1 123 ? 5.023 -3.466 16.000 1.00 98.25 123 LEU A C 1
ATOM 958 O O . LEU A 1 123 ? 5.702 -4.213 15.293 1.00 98.25 123 LEU A O 1
ATOM 962 N N . VAL A 1 124 ? 4.616 -2.259 15.613 1.00 98.31 124 VAL A N 1
ATOM 963 C CA . VAL A 1 124 ? 5.018 -1.554 14.395 1.00 98.31 124 VAL A CA 1
ATOM 964 C C . VAL A 1 124 ? 5.307 -0.095 14.740 1.00 98.31 124 VAL A C 1
ATOM 966 O O . VAL A 1 124 ? 4.750 0.434 15.698 1.00 98.31 124 VAL A O 1
ATOM 969 N N . ASP A 1 125 ? 6.152 0.543 13.943 1.00 98.00 125 ASP A N 1
ATOM 970 C CA . ASP A 1 125 ? 6.550 1.946 14.088 1.00 98.00 125 ASP A CA 1
ATOM 971 C C . ASP A 1 125 ? 5.632 2.870 13.268 1.00 98.00 125 ASP A C 1
ATOM 973 O O . ASP A 1 125 ? 5.571 4.074 13.497 1.00 98.00 125 ASP A O 1
ATOM 977 N N . GLY A 1 126 ? 4.901 2.308 12.300 1.00 98.06 126 GLY A N 1
ATOM 978 C CA . GLY A 1 126 ? 3.961 3.038 11.460 1.00 98.06 126 GLY A CA 1
ATOM 979 C C . GLY A 1 126 ? 3.072 2.124 10.625 1.00 98.06 126 GLY A C 1
ATOM 980 O O . GLY A 1 126 ? 3.269 0.908 10.543 1.00 98.06 126 GLY A O 1
ATOM 981 N N . VAL A 1 127 ? 2.077 2.723 9.980 1.00 98.31 127 VAL A N 1
ATOM 982 C CA . VAL A 1 127 ? 1.104 2.026 9.140 1.00 98.31 127 VAL A CA 1
ATOM 983 C C . VAL A 1 127 ? 0.976 2.743 7.805 1.00 98.31 127 VAL A C 1
ATOM 985 O O . VAL A 1 127 ? 0.727 3.944 7.756 1.00 98.31 127 VAL A O 1
ATOM 988 N N . VAL A 1 128 ? 1.115 2.000 6.713 1.00 97.75 128 VAL A N 1
ATOM 989 C CA . VAL A 1 128 ? 0.853 2.479 5.358 1.00 97.75 128 VAL A CA 1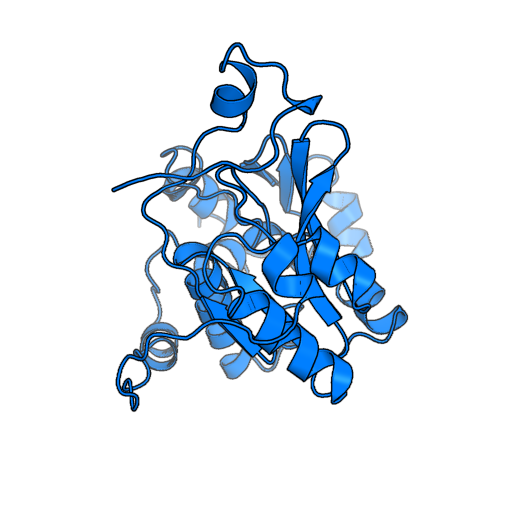
ATOM 990 C C . VAL A 1 128 ? -0.650 2.399 5.093 1.00 97.75 128 VAL A C 1
ATOM 992 O O . VAL A 1 128 ? -1.237 1.312 5.059 1.00 97.75 128 VAL A O 1
ATOM 995 N N . VAL A 1 129 ? -1.269 3.562 4.916 1.00 96.69 129 VAL A N 1
ATOM 996 C CA . VAL A 1 129 ? -2.710 3.746 4.697 1.00 96.69 129 VAL A CA 1
ATOM 997 C C . VAL A 1 129 ? -2.947 4.733 3.553 1.00 96.69 129 VAL A C 1
ATOM 999 O O . VAL A 1 129 ? -2.012 5.358 3.062 1.00 96.69 129 VAL A O 1
ATOM 1002 N N . SER A 1 130 ? -4.198 4.885 3.119 1.00 93.88 130 SER A N 1
ATOM 1003 C CA . SER A 1 130 ? -4.596 5.917 2.155 1.00 93.88 130 SER A CA 1
ATOM 1004 C C . SER A 1 130 ? -5.524 6.915 2.838 1.00 93.88 130 SER A C 1
ATOM 1006 O O . SER A 1 130 ? -6.526 6.511 3.422 1.00 93.88 130 SER A O 1
ATOM 1008 N N . GLN A 1 131 ? -5.216 8.204 2.737 1.00 90.69 131 GLN A N 1
ATOM 1009 C CA . GLN A 1 131 ? -6.075 9.314 3.166 1.00 90.69 131 GLN A CA 1
ATOM 1010 C C . GLN A 1 131 ? -6.685 10.008 1.943 1.00 90.69 131 GLN A C 1
ATOM 1012 O O . GLN A 1 131 ? -6.326 9.677 0.817 1.00 90.69 131 GLN A O 1
ATOM 1017 N N . TYR A 1 132 ? -7.612 10.945 2.146 1.00 85.50 132 TYR A N 1
ATOM 1018 C CA . TYR A 1 132 ? -8.003 11.898 1.105 1.00 85.50 132 TYR A CA 1
ATOM 1019 C C . TYR A 1 132 ? -7.229 13.200 1.300 1.00 85.50 132 TYR A C 1
ATOM 1021 O O . TYR A 1 132 ? -7.079 13.654 2.431 1.00 85.50 132 TYR A O 1
ATOM 1029 N N . ASN A 1 133 ? -6.760 13.804 0.210 1.00 84.69 133 ASN A N 1
ATOM 1030 C CA . ASN A 1 133 ? -6.319 15.196 0.239 1.00 84.69 133 ASN A CA 1
ATOM 1031 C C . ASN A 1 133 ? -7.516 16.159 0.120 1.00 84.69 133 ASN A C 1
ATOM 1033 O O . ASN A 1 133 ? -8.669 15.738 0.020 1.00 84.69 133 ASN A O 1
ATOM 1037 N N . GLU A 1 134 ? -7.226 17.458 0.076 1.00 81.50 134 GLU A N 1
ATOM 1038 C CA . GLU A 1 134 ? -8.213 18.543 -0.044 1.00 81.50 134 GLU A CA 1
ATOM 1039 C C . GLU A 1 134 ? -9.133 18.411 -1.271 1.00 81.50 134 GLU A C 1
ATOM 1041 O O . GLU A 1 134 ? -10.270 18.870 -1.249 1.00 81.50 134 GLU A O 1
ATOM 1046 N N . ASN A 1 135 ? -8.673 17.730 -2.325 1.00 78.88 135 ASN A N 1
ATOM 1047 C CA . ASN A 1 135 ? -9.423 17.505 -3.562 1.00 78.88 135 ASN A CA 1
ATOM 1048 C C . ASN A 1 135 ? -10.184 16.166 -3.570 1.00 78.88 135 ASN A C 1
ATOM 1050 O O . ASN A 1 135 ? -10.595 15.702 -4.636 1.00 78.88 135 ASN A O 1
ATOM 1054 N N . CYS A 1 136 ? -10.325 15.512 -2.413 1.00 77.12 136 CYS A N 1
ATOM 1055 C CA . CYS A 1 136 ? -10.883 14.164 -2.277 1.00 77.12 136 CYS A CA 1
ATOM 1056 C C . CYS A 1 136 ? -10.153 13.108 -3.130 1.00 77.12 136 CYS A C 1
ATOM 1058 O O . CYS A 1 136 ? -10.744 12.093 -3.494 1.00 77.12 136 CYS A O 1
ATOM 1060 N N . ALA A 1 137 ? -8.873 13.324 -3.449 1.00 82.44 137 ALA A N 1
ATOM 1061 C CA . ALA A 1 137 ? -8.055 12.328 -4.133 1.00 82.44 137 ALA A CA 1
ATOM 1062 C C . ALA A 1 137 ? -7.332 11.448 -3.101 1.00 82.44 137 ALA A C 1
ATOM 1064 O O . ALA A 1 137 ? -6.835 11.975 -2.096 1.00 82.44 137 ALA A O 1
ATOM 1065 N N . PRO A 1 138 ? -7.273 10.121 -3.302 1.00 86.56 138 PRO A N 1
ATOM 1066 C CA . PRO A 1 138 ? -6.585 9.229 -2.385 1.00 86.56 138 PRO A CA 1
ATOM 1067 C C . PRO A 1 138 ? -5.070 9.469 -2.419 1.00 86.56 138 PRO A C 1
ATOM 1069 O O . PRO A 1 138 ? -4.432 9.403 -3.466 1.00 86.56 138 PRO A O 1
ATOM 1072 N N . VAL A 1 139 ? -4.479 9.702 -1.251 1.00 90.31 139 VAL A N 1
ATOM 1073 C CA . VAL A 1 139 ? -3.037 9.867 -1.074 1.00 90.31 139 VAL A CA 1
ATOM 1074 C C . VAL A 1 139 ? -2.529 8.822 -0.079 1.00 90.31 139 VAL A C 1
ATOM 1076 O O . VAL A 1 139 ? -2.944 8.822 1.084 1.00 90.31 139 VAL A O 1
ATOM 1079 N N . PRO A 1 140 ? -1.645 7.912 -0.515 1.00 94.06 140 PRO A N 1
ATOM 1080 C CA . PRO A 1 140 ? -0.924 7.011 0.371 1.00 94.06 140 PRO A CA 1
ATOM 1081 C C . PRO A 1 140 ? -0.021 7.772 1.343 1.00 94.06 140 PRO A C 1
ATOM 1083 O O . PRO A 1 140 ? 0.743 8.647 0.936 1.00 94.06 140 PRO A O 1
ATOM 1086 N N . VAL A 1 141 ? -0.056 7.399 2.618 1.00 95.56 141 VAL A N 1
ATOM 1087 C CA . VAL A 1 141 ? 0.760 7.998 3.680 1.00 95.56 141 VAL A CA 1
ATOM 1088 C C . VAL A 1 141 ? 1.220 6.932 4.674 1.00 95.56 141 VAL A C 1
ATOM 1090 O O . VAL A 1 141 ? 0.606 5.870 4.794 1.00 95.56 141 VAL A O 1
ATOM 1093 N N . VAL A 1 142 ? 2.301 7.223 5.399 1.00 97.31 142 VAL A N 1
ATOM 1094 C CA . VAL A 1 142 ? 2.668 6.481 6.612 1.00 97.31 142 VAL A CA 1
ATOM 1095 C C . VAL A 1 142 ? 2.156 7.272 7.806 1.00 97.31 142 VAL A C 1
ATOM 1097 O O . VAL A 1 142 ? 2.503 8.441 7.942 1.00 97.31 142 VAL A O 1
ATOM 1100 N N . VAL A 1 143 ? 1.347 6.634 8.647 1.00 97.56 143 VAL A N 1
ATOM 1101 C CA . VAL A 1 143 ? 0.805 7.217 9.882 1.00 97.56 143 VAL A CA 1
ATOM 1102 C C . VAL A 1 143 ? 1.384 6.506 11.095 1.00 97.56 143 VAL A C 1
ATOM 1104 O O . VAL A 1 143 ? 1.642 5.301 11.036 1.00 97.56 143 VAL A O 1
ATOM 1107 N N . ALA A 1 144 ? 1.589 7.235 12.188 1.00 97.56 144 ALA A N 1
ATOM 1108 C CA . ALA A 1 144 ? 2.147 6.677 13.424 1.00 97.56 144 ALA A CA 1
ATOM 1109 C C . ALA A 1 144 ? 1.343 7.058 14.673 1.00 97.56 144 ALA A C 1
ATOM 1111 O O . ALA A 1 144 ? 1.574 6.505 15.746 1.00 97.56 144 ALA A O 1
ATOM 1112 N N . THR A 1 145 ? 0.380 7.970 14.545 1.00 97.75 145 THR A N 1
ATOM 1113 C CA . THR A 1 145 ? -0.474 8.405 15.653 1.00 97.75 145 THR A CA 1
ATOM 1114 C C . THR A 1 145 ? -1.909 7.916 15.491 1.00 97.75 145 THR A C 1
ATOM 1116 O O . THR A 1 145 ? -2.375 7.602 14.393 1.00 97.75 145 THR A O 1
ATOM 1119 N N . GLU A 1 146 ? -2.640 7.863 16.605 1.00 97.19 146 GLU A N 1
ATOM 1120 C CA . GLU A 1 146 ? -4.062 7.525 16.585 1.00 97.19 146 GLU A CA 1
ATOM 1121 C C . GLU A 1 146 ? -4.875 8.514 15.742 1.00 97.19 146 GLU A C 1
ATOM 1123 O O . GLU A 1 146 ? -5.728 8.090 14.968 1.00 97.19 146 GLU A O 1
ATOM 1128 N N . GLU A 1 147 ? -4.602 9.814 15.861 1.00 97.25 147 GLU A N 1
ATOM 1129 C CA . GLU A 1 147 ? -5.314 10.858 15.120 1.00 97.25 147 GLU A CA 1
ATOM 1130 C C . GLU A 1 147 ? -5.180 10.666 13.603 1.00 97.25 147 GLU A C 1
ATOM 1132 O O . GLU A 1 147 ? -6.183 10.611 12.888 1.00 97.25 147 GLU A O 1
ATOM 1137 N N . GLU A 1 148 ? -3.952 10.469 13.120 1.00 96.88 148 GLU A N 1
ATOM 1138 C CA . GLU A 1 148 ? -3.677 10.202 11.706 1.00 96.88 148 GLU A CA 1
ATOM 1139 C C . GLU A 1 148 ? -4.294 8.875 11.229 1.00 96.88 148 GLU A C 1
ATOM 1141 O O . GLU A 1 148 ? -4.747 8.755 10.087 1.00 96.88 148 GLU A O 1
ATOM 1146 N N . LEU A 1 149 ? -4.321 7.857 12.094 1.00 97.62 149 LEU A N 1
ATOM 1147 C CA . LEU A 1 149 ? -4.934 6.570 11.781 1.00 97.62 149 LEU A CA 1
ATOM 1148 C C . LEU A 1 149 ? -6.464 6.678 11.683 1.00 97.62 149 LEU A C 1
ATOM 1150 O O . LEU A 1 149 ? -7.070 6.057 10.806 1.00 97.62 149 LEU A O 1
ATOM 1154 N N . LEU A 1 150 ? -7.096 7.455 12.566 1.00 96.69 150 LEU A N 1
ATOM 1155 C CA . LEU A 1 150 ? -8.536 7.709 12.541 1.00 96.69 150 LEU A CA 1
ATOM 1156 C C . LEU A 1 150 ? -8.937 8.539 11.318 1.00 96.69 150 LEU A C 1
ATOM 1158 O O . LEU A 1 150 ? -9.946 8.219 10.691 1.00 96.69 150 LEU A O 1
ATOM 1162 N N . SER A 1 151 ? -8.143 9.541 10.927 1.00 93.62 151 SER A N 1
ATOM 1163 C CA . SER A 1 151 ? -8.395 10.317 9.702 1.00 93.62 151 SER A CA 1
ATOM 1164 C C . SER A 1 151 ? -8.244 9.468 8.431 1.00 93.62 151 SER A C 1
ATOM 1166 O O . SER A 1 151 ? -8.923 9.691 7.427 1.00 93.62 151 SER A O 1
ATOM 1168 N N . ALA A 1 152 ? -7.420 8.419 8.494 1.00 94.62 152 ALA A N 1
ATOM 1169 C CA . ALA A 1 152 ? -7.288 7.408 7.454 1.00 94.62 152 ALA A CA 1
ATOM 1170 C C . ALA A 1 152 ? -8.331 6.278 7.537 1.00 94.62 152 ALA A C 1
ATOM 1172 O O . ALA A 1 152 ? -8.238 5.320 6.770 1.00 94.62 152 ALA A O 1
ATOM 1173 N N . ALA A 1 153 ? -9.340 6.333 8.409 1.00 93.56 153 ALA A N 1
ATOM 1174 C CA . ALA A 1 153 ? -10.427 5.352 8.395 1.00 93.56 153 ALA A CA 1
ATOM 1175 C C . ALA A 1 153 ? -11.391 5.588 7.213 1.00 93.56 153 ALA A C 1
ATOM 1177 O O . ALA A 1 153 ? -11.443 6.681 6.653 1.00 93.56 153 ALA A O 1
ATOM 1178 N N . GLY A 1 154 ? -12.132 4.547 6.821 1.00 89.94 154 GLY A N 1
ATOM 1179 C CA . GLY A 1 154 ? -13.097 4.600 5.714 1.00 89.94 154 GLY A CA 1
ATOM 1180 C C . GLY A 1 154 ? -12.559 4.060 4.384 1.00 89.94 154 GLY A C 1
ATOM 1181 O O . GLY A 1 154 ? -11.348 3.960 4.166 1.00 89.94 154 GLY A O 1
ATOM 1182 N N . SER A 1 155 ? -13.462 3.673 3.486 1.00 89.12 155 SER A N 1
ATOM 1183 C CA . SER A 1 155 ? -13.081 3.149 2.172 1.00 89.12 155 SER A CA 1
ATOM 1184 C C . SER A 1 155 ? -12.865 4.271 1.158 1.00 89.12 155 SER A C 1
ATOM 1186 O O . SER A 1 155 ? -13.608 5.249 1.109 1.00 89.12 155 SER A O 1
ATOM 1188 N N . ARG A 1 156 ? -11.843 4.105 0.314 1.00 86.88 156 ARG A N 1
ATOM 1189 C CA . ARG A 1 156 ? -11.598 4.939 -0.867 1.00 86.88 156 ARG A CA 1
ATOM 1190 C C . ARG A 1 156 ? -11.736 4.045 -2.081 1.00 86.88 156 ARG A C 1
ATOM 1192 O O . ARG A 1 156 ? -10.994 3.075 -2.214 1.00 86.88 156 ARG A O 1
ATOM 1199 N N . TYR A 1 157 ? -12.727 4.336 -2.916 1.00 83.50 157 TYR A N 1
ATOM 1200 C CA . TYR A 1 157 ? -13.110 3.463 -4.028 1.00 83.50 157 TYR A CA 1
ATOM 1201 C C . TYR A 1 157 ? -12.426 3.823 -5.346 1.00 83.50 157 TYR A C 1
ATOM 1203 O O . TYR A 1 157 ? -12.754 3.241 -6.379 1.00 83.50 157 TYR A O 1
ATOM 1211 N N . THR A 1 158 ? -11.466 4.743 -5.309 1.00 84.25 158 THR A N 1
ATOM 1212 C CA . THR A 1 158 ? -10.633 5.078 -6.458 1.00 84.25 158 THR A CA 1
ATOM 1213 C C . THR A 1 158 ? -9.206 4.565 -6.292 1.00 84.25 158 THR A C 1
ATOM 1215 O O . THR A 1 158 ? -8.854 3.910 -5.302 1.00 84.25 158 THR A O 1
ATOM 1218 N N . VAL A 1 159 ? -8.401 4.765 -7.328 1.00 83.62 159 VAL A N 1
ATOM 1219 C CA . VAL A 1 159 ? -7.050 4.226 -7.430 1.00 83.62 159 VAL A CA 1
ATOM 1220 C C . VAL A 1 159 ? -6.140 4.851 -6.376 1.00 83.62 159 VAL A C 1
ATOM 1222 O O . VAL A 1 159 ? -6.017 6.060 -6.286 1.00 83.62 159 VAL A O 1
ATOM 1225 N N . SER A 1 160 ? -5.444 4.014 -5.606 1.00 86.06 160 SER A N 1
ATOM 1226 C CA . SER A 1 160 ? -4.440 4.458 -4.638 1.00 86.06 160 SER A CA 1
ATOM 1227 C C . SER A 1 160 ? -3.138 3.703 -4.869 1.00 86.06 160 SER A C 1
ATOM 1229 O O . SER A 1 160 ? -3.082 2.469 -4.759 1.00 86.06 160 SER A O 1
ATOM 1231 N N . SER A 1 161 ? -2.074 4.441 -5.184 1.00 92.62 161 SER A N 1
ATOM 1232 C CA . SER A 1 161 ? -0.725 3.899 -5.356 1.00 92.62 161 SER A CA 1
ATOM 1233 C C . SER A 1 161 ? -0.062 3.608 -4.010 1.00 92.62 161 SER A C 1
ATOM 1235 O O . SER A 1 161 ? 0.967 4.191 -3.689 1.00 92.62 161 SER A O 1
ATOM 1237 N N . ILE A 1 162 ? -0.665 2.715 -3.215 1.00 94.38 162 ILE A N 1
ATOM 1238 C CA . ILE A 1 162 ? -0.369 2.472 -1.790 1.00 94.38 162 ILE A CA 1
ATOM 1239 C C . ILE A 1 162 ? 1.123 2.296 -1.453 1.00 94.38 162 ILE A C 1
ATOM 1241 O O . ILE A 1 162 ? 1.535 2.569 -0.331 1.00 94.38 162 ILE A O 1
ATOM 1245 N N . TYR A 1 163 ? 1.943 1.862 -2.414 1.00 95.00 163 TYR A N 1
ATOM 1246 C CA . TYR A 1 163 ? 3.380 1.657 -2.235 1.00 95.00 163 TYR A CA 1
ATOM 1247 C C . TYR A 1 163 ? 4.235 2.919 -2.405 1.00 95.00 163 TYR A C 1
ATOM 1249 O O . TYR A 1 163 ? 5.425 2.871 -2.105 1.00 95.00 163 TYR A O 1
ATOM 1257 N N . SER A 1 164 ? 3.674 4.048 -2.850 1.00 92.69 164 SER A N 1
ATOM 1258 C CA . SER A 1 164 ? 4.432 5.289 -3.059 1.00 92.69 164 SER A CA 1
ATOM 1259 C C . SER A 1 164 ? 5.197 5.787 -1.821 1.00 92.69 164 SER A C 1
ATOM 1261 O O . SER A 1 164 ? 6.335 6.228 -2.001 1.00 92.69 164 SER A O 1
ATOM 1263 N N . PRO A 1 165 ? 4.710 5.641 -0.565 1.00 92.88 165 PRO A N 1
ATOM 1264 C CA . PRO A 1 165 ? 5.478 6.057 0.608 1.00 92.88 165 PRO A CA 1
ATOM 1265 C C . PRO A 1 165 ? 6.727 5.199 0.837 1.00 92.88 165 PRO A C 1
ATOM 1267 O O . PRO A 1 165 ? 7.616 5.599 1.582 1.00 92.88 165 PRO A O 1
ATOM 1270 N N . LEU A 1 166 ? 6.807 4.030 0.192 1.00 91.56 166 LEU A N 1
ATOM 1271 C CA . LEU A 1 166 ? 7.923 3.095 0.288 1.00 91.56 166 LEU A CA 1
ATOM 1272 C C . LEU A 1 166 ? 9.000 3.329 -0.778 1.00 91.56 166 LEU A C 1
ATOM 1274 O O . LEU A 1 166 ? 10.017 2.648 -0.754 1.00 91.56 166 LEU A O 1
ATOM 1278 N N . ALA A 1 167 ? 8.822 4.268 -1.711 1.00 86.50 167 ALA A N 1
ATOM 1279 C CA . ALA A 1 167 ? 9.800 4.503 -2.779 1.00 86.50 167 ALA A CA 1
ATOM 1280 C C . ALA A 1 167 ? 11.172 5.000 -2.271 1.00 86.50 167 ALA A C 1
ATOM 1282 O O . ALA A 1 167 ? 12.182 4.861 -2.964 1.00 86.50 167 ALA A O 1
ATOM 1283 N N . ASP A 1 168 ? 11.221 5.546 -1.051 1.00 86.50 168 ASP A N 1
ATOM 1284 C CA . ASP A 1 168 ? 12.445 6.018 -0.404 1.00 86.50 168 ASP A CA 1
ATOM 1285 C C . ASP A 1 168 ? 12.622 5.385 0.985 1.00 86.50 168 ASP A C 1
ATOM 1287 O O . ASP A 1 168 ? 12.256 5.943 2.023 1.00 86.50 168 ASP A O 1
ATOM 1291 N N . LEU A 1 169 ? 13.206 4.183 1.002 1.00 84.69 169 LEU A N 1
ATOM 1292 C CA . LEU A 1 169 ? 13.491 3.456 2.240 1.00 84.69 169 LEU A CA 1
ATOM 1293 C C . LEU A 1 169 ? 14.471 4.201 3.151 1.00 84.69 169 LEU A C 1
ATOM 1295 O O . LEU A 1 169 ? 14.372 4.072 4.369 1.00 84.69 169 LEU A O 1
ATOM 1299 N N . LYS A 1 170 ? 15.413 4.970 2.590 1.00 86.00 170 LYS A N 1
ATOM 1300 C CA . LYS A 1 170 ? 16.369 5.730 3.400 1.00 86.00 170 LYS A CA 1
ATOM 1301 C C . LYS A 1 170 ? 15.624 6.783 4.213 1.00 86.00 170 LYS A C 1
ATOM 1303 O O . LYS A 1 170 ? 15.760 6.806 5.429 1.00 86.00 170 LYS A O 1
ATOM 1308 N N . LYS A 1 171 ? 14.750 7.560 3.568 1.00 90.44 171 LYS A N 1
ATOM 1309 C CA . LYS A 1 171 ? 13.903 8.552 4.243 1.00 90.44 171 LYS A CA 1
ATOM 1310 C C . LYS A 1 171 ? 13.004 7.937 5.316 1.00 90.44 171 LYS A C 1
ATOM 1312 O O . LYS A 1 171 ? 12.766 8.572 6.339 1.00 90.44 171 LYS A O 1
ATOM 1317 N N . LEU A 1 172 ? 12.489 6.725 5.099 1.00 91.81 172 LEU A N 1
ATOM 1318 C CA . LEU A 1 172 ? 11.711 6.012 6.118 1.00 91.81 172 LEU A CA 1
ATOM 1319 C C . LEU A 1 172 ? 12.571 5.625 7.327 1.00 91.81 172 LEU A C 1
ATOM 1321 O O . LEU A 1 172 ? 12.172 5.882 8.460 1.00 91.81 172 LEU A O 1
ATOM 1325 N N . LYS A 1 173 ? 13.766 5.076 7.092 1.00 90.69 173 LYS A N 1
ATOM 1326 C CA . LYS A 1 173 ? 14.709 4.716 8.160 1.00 90.69 173 LYS A CA 1
ATOM 1327 C C . LYS A 1 173 ? 15.218 5.929 8.933 1.00 90.69 173 LYS A C 1
ATOM 1329 O O . LYS A 1 173 ? 15.268 5.877 10.155 1.00 90.69 173 LYS A O 1
ATOM 1334 N N . ASP A 1 174 ? 15.516 7.031 8.247 1.00 93.56 174 ASP A N 1
ATOM 1335 C CA . ASP A 1 174 ? 15.938 8.293 8.871 1.00 93.56 174 ASP A CA 1
ATOM 1336 C C . ASP A 1 174 ? 14.838 8.868 9.790 1.00 93.56 174 ASP A C 1
ATOM 1338 O O . ASP A 1 174 ? 15.131 9.592 10.738 1.00 93.56 174 ASP A O 1
ATOM 1342 N N . LYS A 1 175 ? 13.569 8.513 9.542 1.00 94.00 175 LYS A N 1
ATOM 1343 C CA . LYS A 1 175 ? 12.417 8.828 10.404 1.00 94.00 175 LYS A CA 1
ATOM 1344 C C . LYS A 1 175 ? 12.148 7.789 11.503 1.00 94.00 175 LYS A C 1
ATOM 1346 O O . LYS A 1 175 ? 11.200 7.964 12.262 1.00 94.00 175 LYS A O 1
ATOM 1351 N N . GLY A 1 176 ? 12.945 6.725 11.593 1.00 94.31 176 GLY A N 1
ATOM 1352 C CA . GLY A 1 176 ? 12.804 5.668 12.598 1.00 94.31 176 GLY A CA 1
ATOM 1353 C C . GLY A 1 176 ? 11.818 4.551 12.243 1.00 94.31 176 GLY A C 1
ATOM 1354 O O . GLY A 1 176 ? 11.459 3.773 13.119 1.00 94.31 176 GLY A O 1
ATOM 1355 N N . TYR A 1 177 ? 11.370 4.443 10.987 1.00 95.12 177 TYR A N 1
ATOM 1356 C CA . TYR A 1 177 ? 10.496 3.344 10.568 1.00 95.12 177 TYR A CA 1
ATOM 1357 C C . TYR A 1 177 ? 11.304 2.094 10.191 1.00 95.12 177 TYR A C 1
ATOM 1359 O O . TYR A 1 177 ? 11.965 2.062 9.148 1.00 95.12 177 TYR A O 1
ATOM 1367 N N . GLU A 1 178 ? 11.192 1.034 10.993 1.00 92.75 178 GLU A N 1
ATOM 1368 C CA . GLU A 1 178 ? 11.821 -0.271 10.738 1.00 92.75 178 GLU A CA 1
ATOM 1369 C C . GLU A 1 178 ? 10.808 -1.411 10.570 1.00 92.75 178 GLU A C 1
ATOM 1371 O O . GLU A 1 178 ? 11.096 -2.414 9.915 1.00 92.75 178 GLU A O 1
ATOM 1376 N N . ARG A 1 179 ? 9.612 -1.257 11.142 1.00 95.56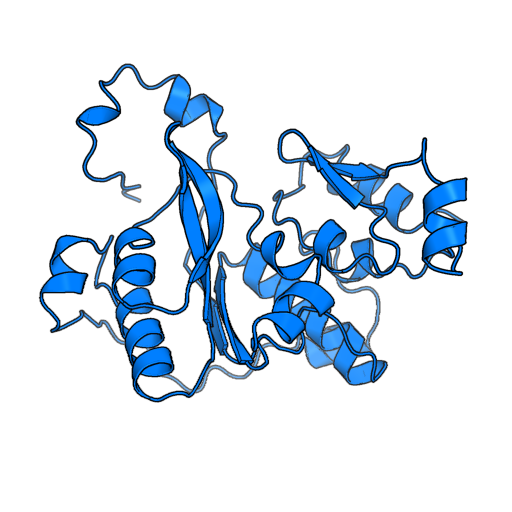 179 ARG A N 1
ATOM 1377 C CA . ARG A 1 179 ? 8.518 -2.230 11.137 1.00 95.56 179 ARG A CA 1
ATOM 1378 C C . ARG A 1 179 ? 7.229 -1.500 10.789 1.00 95.56 179 ARG A C 1
ATOM 1380 O O . ARG A 1 179 ? 6.703 -0.739 11.590 1.00 95.56 179 ARG A O 1
ATOM 1387 N N . LEU A 1 180 ? 6.702 -1.729 9.599 1.00 97.31 180 LEU A N 1
ATOM 1388 C CA . LEU A 1 180 ? 5.469 -1.133 9.109 1.00 97.31 180 LEU A CA 1
ATOM 1389 C C . LEU A 1 180 ? 4.360 -2.178 8.999 1.00 97.31 180 LEU A C 1
ATOM 1391 O O . LEU A 1 180 ? 4.588 -3.324 8.603 1.00 97.31 180 LEU A O 1
ATOM 1395 N N . ALA A 1 181 ? 3.134 -1.754 9.284 1.00 98.19 181 ALA A N 1
ATOM 1396 C CA . ALA A 1 181 ? 1.941 -2.450 8.821 1.00 98.19 181 ALA A CA 1
ATOM 1397 C C . ALA A 1 181 ? 1.423 -1.826 7.516 1.00 98.19 181 ALA A C 1
ATOM 1399 O O . ALA A 1 181 ? 1.711 -0.672 7.215 1.00 98.19 181 ALA A O 1
ATOM 1400 N N . ILE A 1 182 ? 0.631 -2.565 6.741 1.00 98.00 182 ILE A N 1
ATOM 1401 C CA . ILE A 1 182 ? -0.035 -2.045 5.537 1.00 98.00 182 ILE A CA 1
ATOM 1402 C C . ILE A 1 182 ? -1.448 -2.603 5.402 1.00 98.00 182 ILE A C 1
ATOM 1404 O O . ILE A 1 182 ? -1.707 -3.766 5.721 1.00 98.00 182 ILE A O 1
ATOM 1408 N N . VAL A 1 183 ? -2.366 -1.789 4.887 1.00 97.38 183 VAL A N 1
ATOM 1409 C CA . VAL A 1 183 ? -3.650 -2.257 4.351 1.00 97.38 183 VAL A CA 1
ATOM 1410 C C . VAL A 1 183 ? -3.613 -2.213 2.832 1.00 97.38 183 VAL A C 1
ATOM 1412 O O . VAL A 1 183 ? -3.084 -1.272 2.249 1.00 97.38 183 VAL A O 1
ATOM 1415 N N . GLY A 1 184 ? -4.189 -3.220 2.182 1.00 95.38 184 GLY A N 1
ATOM 1416 C CA . GLY A 1 184 ? -4.316 -3.207 0.732 1.00 95.38 184 GLY A CA 1
ATOM 1417 C C . GLY A 1 184 ? -5.437 -4.088 0.204 1.00 95.38 184 GLY A C 1
ATOM 1418 O O . GLY A 1 184 ? -5.921 -4.999 0.874 1.00 95.38 184 GLY A O 1
ATOM 1419 N N . THR A 1 185 ? -5.843 -3.820 -1.031 1.00 94.88 185 THR A N 1
ATOM 1420 C CA . THR A 1 185 ? -6.730 -4.683 -1.821 1.00 94.88 185 THR A CA 1
ATOM 1421 C C . THR A 1 185 ? -6.007 -5.977 -2.229 1.00 94.88 185 THR A C 1
ATOM 1423 O O . THR A 1 185 ? -4.782 -6.070 -2.099 1.00 94.88 185 THR A O 1
ATOM 1426 N N . PRO A 1 186 ? -6.707 -7.002 -2.753 1.00 94.31 186 PRO A N 1
ATOM 1427 C CA . PRO A 1 186 ? -6.083 -8.283 -3.080 1.00 94.31 186 PRO A CA 1
ATOM 1428 C C . PRO A 1 186 ? -4.912 -8.163 -4.063 1.00 94.31 186 PRO A C 1
ATOM 1430 O O . PRO A 1 186 ? -3.896 -8.824 -3.867 1.00 94.31 186 PRO A O 1
ATOM 1433 N N . CYS A 1 187 ? -5.008 -7.296 -5.080 1.00 94.31 187 CYS A N 1
ATOM 1434 C CA . CYS A 1 187 ? -3.916 -7.082 -6.033 1.00 94.31 187 CYS A CA 1
ATOM 1435 C C . CYS A 1 187 ? -2.701 -6.409 -5.380 1.00 94.31 187 CYS A C 1
ATOM 1437 O O . CYS A 1 187 ? -1.572 -6.787 -5.680 1.00 94.31 187 CYS A O 1
ATOM 1439 N N . GLN A 1 188 ? -2.917 -5.473 -4.450 1.00 95.62 188 GLN A N 1
ATOM 1440 C CA . GLN A 1 188 ? -1.848 -4.854 -3.669 1.00 95.62 188 GLN A CA 1
ATOM 1441 C C . GLN A 1 188 ? -1.193 -5.912 -2.773 1.00 95.62 188 GLN A C 1
ATOM 1443 O O . GLN A 1 188 ? -0.017 -6.208 -2.940 1.00 95.62 188 GLN A O 1
ATOM 1448 N N . ILE A 1 189 ? -1.951 -6.605 -1.917 1.00 94.94 189 ILE A N 1
ATOM 1449 C CA . ILE A 1 189 ? -1.389 -7.660 -1.057 1.00 94.94 189 ILE A CA 1
ATOM 1450 C C . ILE A 1 189 ? -0.646 -8.725 -1.871 1.00 94.94 189 ILE A C 1
ATOM 1452 O O . ILE A 1 189 ? 0.425 -9.169 -1.460 1.00 94.94 189 ILE A O 1
ATOM 1456 N N . TYR A 1 190 ? -1.157 -9.100 -3.044 1.00 93.94 190 TYR A N 1
ATOM 1457 C CA . TYR A 1 190 ? -0.451 -10.014 -3.930 1.00 93.94 190 TYR A CA 1
ATOM 1458 C C . TYR A 1 190 ? 0.879 -9.432 -4.425 1.00 93.94 190 TYR A C 1
ATOM 1460 O O . TYR A 1 190 ? 1.898 -10.110 -4.326 1.00 93.94 190 TYR A O 1
ATOM 1468 N N . ALA A 1 191 ? 0.906 -8.167 -4.859 1.00 94.88 191 ALA A N 1
ATOM 1469 C CA . ALA A 1 191 ? 2.131 -7.456 -5.225 1.00 94.88 191 ALA A CA 1
ATOM 1470 C C . ALA A 1 191 ? 3.150 -7.442 -4.071 1.00 94.88 191 ALA A C 1
ATOM 1472 O O . ALA A 1 191 ? 4.300 -7.815 -4.280 1.00 94.88 191 ALA A O 1
ATOM 1473 N N . LEU A 1 192 ? 2.719 -7.128 -2.841 1.00 94.00 192 LEU A N 1
ATOM 1474 C CA . LEU A 1 192 ? 3.554 -7.201 -1.634 1.00 94.00 192 LEU A CA 1
ATOM 1475 C C . LEU A 1 192 ? 4.181 -8.591 -1.459 1.00 94.00 192 LEU A C 1
ATOM 1477 O O . LEU A 1 192 ? 5.390 -8.692 -1.252 1.00 94.00 192 LEU A O 1
ATOM 1481 N N . ARG A 1 193 ? 3.385 -9.665 -1.548 1.00 91.88 193 ARG A N 1
ATOM 1482 C CA . ARG A 1 193 ? 3.901 -11.035 -1.384 1.00 91.88 193 ARG A CA 1
ATOM 1483 C C . ARG A 1 193 ? 4.834 -11.433 -2.522 1.00 91.88 193 ARG A C 1
ATOM 1485 O O . ARG A 1 193 ? 5.877 -12.027 -2.256 1.00 91.88 193 ARG A O 1
ATOM 1492 N N . LYS A 1 194 ? 4.519 -11.058 -3.770 1.00 91.44 194 LYS A N 1
ATOM 1493 C CA . LYS A 1 194 ? 5.415 -11.258 -4.921 1.00 91.44 194 LYS A CA 1
ATOM 1494 C C . LYS A 1 194 ? 6.745 -10.564 -4.690 1.00 91.44 194 LYS A C 1
ATOM 1496 O O . LYS A 1 194 ? 7.775 -11.185 -4.925 1.00 91.44 194 LYS A O 1
ATOM 1501 N N . THR A 1 195 ? 6.715 -9.321 -4.212 1.00 90.94 195 THR A N 1
ATOM 1502 C CA . THR A 1 195 ? 7.902 -8.567 -3.828 1.00 90.94 195 THR A CA 1
ATOM 1503 C C . THR A 1 195 ? 8.681 -9.350 -2.770 1.00 90.94 195 THR A C 1
ATOM 1505 O O . THR A 1 195 ? 9.785 -9.786 -3.065 1.00 90.94 195 THR A O 1
ATOM 1508 N N . GLN A 1 196 ? 8.106 -9.642 -1.600 1.00 88.94 196 GLN A N 1
ATOM 1509 C CA . GLN A 1 196 ? 8.787 -10.358 -0.505 1.00 88.94 196 GLN A CA 1
ATOM 1510 C C . GLN A 1 196 ? 9.428 -11.692 -0.943 1.00 88.94 196 GLN A C 1
ATOM 1512 O O . GLN A 1 196 ? 10.579 -11.955 -0.597 1.00 88.94 196 GLN A O 1
ATOM 1517 N N . ALA A 1 197 ? 8.754 -12.481 -1.789 1.00 87.25 197 ALA A N 1
ATOM 1518 C CA . ALA A 1 197 ? 9.296 -13.730 -2.334 1.00 87.25 197 ALA A CA 1
ATOM 1519 C C . ALA A 1 197 ? 10.607 -13.534 -3.126 1.00 87.25 197 ALA A C 1
ATOM 1521 O O . ALA A 1 197 ? 11.521 -14.355 -3.037 1.00 87.25 197 ALA A O 1
ATOM 1522 N N . ILE A 1 198 ? 10.731 -12.440 -3.891 1.00 84.69 198 ILE A N 1
ATOM 1523 C CA . ILE A 1 198 ? 11.95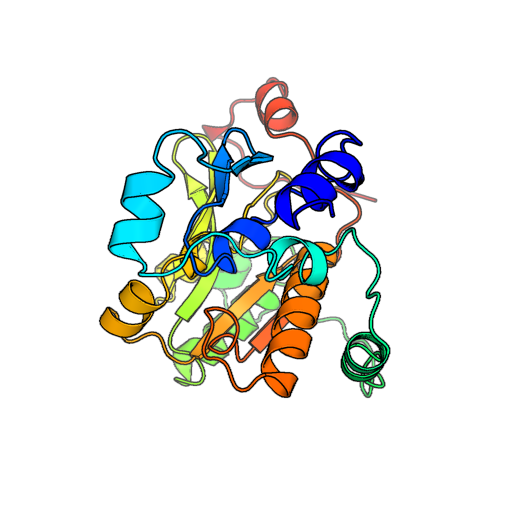8 -12.100 -4.640 1.00 84.69 198 ILE A CA 1
ATOM 1524 C C . ILE A 1 198 ? 13.135 -11.900 -3.681 1.00 84.69 198 ILE A C 1
ATOM 1526 O O . ILE A 1 198 ? 14.266 -12.286 -3.990 1.00 84.69 198 ILE A O 1
ATOM 1530 N N . TYR A 1 199 ? 12.869 -11.319 -2.514 1.00 74.69 199 TYR A N 1
ATOM 1531 C CA . TYR A 1 199 ? 13.904 -10.848 -1.601 1.00 74.69 199 TYR A CA 1
ATOM 1532 C C . TYR A 1 199 ? 14.318 -11.858 -0.553 1.00 74.69 199 TYR A C 1
ATOM 1534 O O . TYR A 1 199 ? 15.517 -11.945 -0.289 1.00 74.69 199 TYR A O 1
ATOM 1542 N N . ASN A 1 200 ? 13.393 -12.693 -0.073 1.00 74.12 200 ASN A N 1
ATOM 1543 C CA . ASN A 1 200 ? 13.729 -13.869 0.736 1.00 74.12 200 ASN A CA 1
ATOM 1544 C C . ASN A 1 200 ? 14.819 -14.712 0.057 1.00 74.12 200 ASN A C 1
ATOM 1546 O O . ASN A 1 200 ? 15.728 -15.216 0.708 1.00 74.12 200 ASN A O 1
ATOM 1550 N N . ARG A 1 201 ? 14.773 -14.809 -1.277 1.00 71.75 201 ARG A N 1
ATOM 1551 C CA . ARG A 1 201 ? 15.777 -15.532 -2.061 1.00 71.75 201 ARG A CA 1
ATOM 1552 C C . ARG A 1 201 ? 17.087 -14.765 -2.252 1.00 71.75 201 ARG A C 1
ATOM 1554 O O . ARG A 1 201 ? 18.146 -15.385 -2.288 1.00 71.75 201 ARG A O 1
ATOM 1561 N N . ARG A 1 202 ? 17.024 -13.449 -2.481 1.00 66.06 202 ARG A N 1
ATOM 1562 C CA . ARG A 1 202 ? 18.188 -12.638 -2.894 1.00 66.06 202 ARG A CA 1
ATOM 1563 C C . ARG A 1 202 ? 18.948 -11.993 -1.731 1.00 66.06 202 ARG A C 1
ATOM 1565 O O . ARG A 1 202 ? 19.989 -11.399 -1.981 1.00 66.06 202 ARG A O 1
ATOM 1572 N N . ASN A 1 203 ? 18.446 -12.093 -0.498 1.00 62.78 203 ASN A N 1
ATOM 1573 C CA . ASN A 1 203 ? 19.006 -11.444 0.695 1.00 62.78 203 ASN A CA 1
ATOM 1574 C C . ASN A 1 203 ? 19.284 -9.934 0.496 1.00 62.78 203 ASN A C 1
ATOM 1576 O O . ASN A 1 203 ? 20.233 -9.384 1.051 1.00 62.78 203 ASN A O 1
ATOM 1580 N N . MET A 1 204 ? 18.482 -9.264 -0.342 1.00 63.22 204 MET A N 1
ATOM 1581 C CA . MET A 1 204 ? 18.610 -7.828 -0.610 1.00 63.22 204 MET A CA 1
ATOM 1582 C C . MET A 1 204 ? 17.648 -7.043 0.284 1.00 63.22 204 MET A C 1
ATOM 1584 O O . MET A 1 204 ? 16.489 -7.427 0.458 1.00 63.22 204 MET A O 1
ATOM 1588 N N . LEU A 1 205 ? 18.123 -5.915 0.813 1.00 58.44 205 LEU A N 1
ATOM 1589 C CA . LEU A 1 205 ? 17.313 -4.976 1.578 1.00 58.44 205 LEU A CA 1
ATOM 1590 C C . LEU A 1 205 ? 16.515 -4.079 0.624 1.00 58.44 205 LEU A C 1
ATOM 1592 O O . LEU A 1 205 ? 17.102 -3.338 -0.159 1.00 58.44 205 LEU A O 1
ATOM 1596 N N . ILE A 1 206 ? 15.188 -4.124 0.708 1.00 66.62 206 ILE A N 1
ATOM 1597 C CA . ILE A 1 206 ? 14.281 -3.298 -0.102 1.00 66.62 206 ILE A CA 1
ATOM 1598 C C . ILE A 1 206 ? 13.062 -2.845 0.705 1.00 66.62 206 ILE A C 1
ATOM 1600 O O . ILE A 1 206 ? 12.789 -3.425 1.763 1.00 66.62 206 ILE A O 1
ATOM 1604 N N . PRO A 1 207 ? 12.290 -1.854 0.215 1.00 66.62 207 PRO A N 1
ATOM 1605 C CA . PRO A 1 207 ? 11.301 -1.166 1.042 1.00 66.62 207 PRO A CA 1
ATOM 1606 C C . PRO A 1 207 ? 10.172 -2.028 1.611 1.00 66.62 207 PRO A C 1
ATOM 1608 O O . PRO A 1 207 ? 9.532 -1.649 2.580 1.00 66.62 207 PRO A O 1
ATOM 1611 N N . HIS A 1 208 ? 9.919 -3.202 1.039 1.00 77.69 208 HIS A N 1
ATOM 1612 C CA . HIS A 1 208 ? 8.844 -4.091 1.475 1.00 77.69 208 HIS A CA 1
ATOM 1613 C C . HIS A 1 208 ? 9.257 -5.054 2.596 1.00 77.69 208 HIS A C 1
ATOM 1615 O O . HIS A 1 208 ? 8.384 -5.675 3.198 1.00 77.69 208 HIS A O 1
ATOM 1621 N N . ASN A 1 209 ? 10.553 -5.179 2.907 1.00 80.75 209 ASN A N 1
ATOM 1622 C CA . ASN A 1 209 ? 11.010 -6.058 3.993 1.00 80.75 209 ASN A CA 1
ATOM 1623 C C . ASN A 1 209 ? 10.721 -5.469 5.377 1.00 80.75 209 ASN A C 1
ATOM 1625 O O . ASN A 1 209 ? 10.607 -6.221 6.339 1.00 80.75 209 ASN A O 1
ATOM 1629 N N . ILE A 1 210 ? 10.557 -4.146 5.473 1.00 89.38 210 ILE A N 1
ATOM 1630 C CA . ILE A 1 210 ? 10.098 -3.507 6.710 1.00 89.38 210 ILE A CA 1
ATOM 1631 C C . ILE A 1 210 ? 8.592 -3.698 6.923 1.00 89.38 210 ILE A C 1
ATOM 1633 O O . ILE A 1 210 ? 8.110 -3.440 8.015 1.00 89.38 210 ILE A O 1
ATOM 1637 N N . ILE A 1 211 ? 7.830 -4.185 5.931 1.00 94.06 211 ILE A N 1
ATOM 1638 C CA . ILE A 1 211 ? 6.413 -4.521 6.122 1.00 94.06 211 ILE A CA 1
ATOM 1639 C C . ILE A 1 211 ? 6.301 -5.870 6.837 1.00 94.06 211 ILE A C 1
ATOM 1641 O O . ILE A 1 211 ? 6.425 -6.933 6.222 1.00 94.06 211 ILE A O 1
ATOM 1645 N N . THR A 1 212 ? 6.008 -5.824 8.132 1.00 94.19 212 THR A N 1
ATOM 1646 C CA . THR A 1 212 ? 5.933 -6.994 9.020 1.00 94.19 212 THR A CA 1
ATOM 1647 C C . THR A 1 212 ? 4.506 -7.499 9.211 1.00 94.19 212 THR A C 1
ATOM 1649 O O . THR A 1 212 ? 4.303 -8.666 9.546 1.00 94.19 212 THR A O 1
ATOM 1652 N N . PHE A 1 213 ? 3.500 -6.659 8.949 1.00 96.75 213 PHE A N 1
ATOM 1653 C CA . PHE A 1 213 ? 2.089 -7.017 9.074 1.00 96.75 213 PHE A CA 1
ATOM 1654 C C . PHE A 1 213 ? 1.264 -6.458 7.911 1.00 96.75 213 PHE A C 1
ATOM 1656 O O . PHE A 1 213 ? 1.472 -5.332 7.470 1.00 96.75 213 PHE A O 1
ATOM 1663 N N . ALA A 1 214 ? 0.307 -7.234 7.402 1.00 96.81 214 ALA A N 1
ATOM 1664 C CA . ALA A 1 214 ? -0.531 -6.801 6.290 1.00 96.81 214 ALA A CA 1
ATOM 1665 C C . ALA A 1 214 ? -1.983 -7.247 6.469 1.00 96.81 214 ALA A C 1
ATOM 1667 O O . ALA A 1 214 ? -2.242 -8.416 6.760 1.00 96.81 214 ALA A O 1
ATOM 1668 N N . VAL A 1 215 ? -2.921 -6.328 6.241 1.00 97.19 215 VAL A N 1
ATOM 1669 C CA . VAL A 1 215 ? -4.363 -6.602 6.230 1.00 97.19 215 VAL A CA 1
ATOM 1670 C C . VAL A 1 215 ? -4.879 -6.513 4.800 1.00 97.19 215 VAL A C 1
ATOM 1672 O O . VAL A 1 215 ? -4.806 -5.460 4.169 1.00 97.19 215 VAL A O 1
ATOM 1675 N N . GLY A 1 216 ? -5.411 -7.624 4.292 1.00 95.50 216 GLY A N 1
ATOM 1676 C CA . GLY A 1 216 ? -6.083 -7.666 2.997 1.00 95.50 216 GLY A CA 1
ATOM 1677 C C . GLY A 1 216 ? -7.558 -7.302 3.108 1.00 95.50 216 GLY A C 1
ATOM 1678 O O . GLY A 1 216 ? -8.273 -7.868 3.933 1.00 95.50 216 GLY A O 1
ATOM 1679 N N . LEU A 1 217 ? -8.007 -6.382 2.259 1.00 94.75 217 LEU A N 1
ATOM 1680 C CA . LEU A 1 217 ? -9.415 -6.035 2.083 1.00 94.75 217 LEU A CA 1
ATOM 1681 C C . LEU A 1 217 ? -10.062 -6.907 1.004 1.00 94.75 217 LEU A C 1
ATOM 1683 O O . LEU A 1 217 ? -9.403 -7.341 0.057 1.00 94.75 217 LEU A O 1
ATOM 1687 N N . PHE A 1 218 ? -11.376 -7.099 1.098 1.00 92.81 218 PHE A N 1
ATOM 1688 C CA . PHE A 1 218 ? -12.158 -7.559 -0.046 1.00 92.81 218 PHE A CA 1
ATOM 1689 C C . PHE A 1 218 ? -12.302 -6.425 -1.062 1.00 92.81 218 PHE A C 1
ATOM 1691 O O . PHE A 1 218 ? -12.453 -5.264 -0.694 1.00 92.81 218 PHE A O 1
ATOM 1698 N N . CYS A 1 219 ? -12.229 -6.757 -2.349 1.00 90.56 219 CYS A N 1
ATOM 1699 C CA . CYS A 1 219 ? -12.352 -5.784 -3.428 1.00 90.56 219 CYS A CA 1
ATOM 1700 C C . CYS A 1 219 ? -12.923 -6.470 -4.668 1.00 90.56 219 CYS A C 1
ATOM 1702 O O . CYS A 1 219 ? -12.404 -7.503 -5.093 1.00 90.56 219 CYS A O 1
ATOM 1704 N N . LYS A 1 220 ? -13.984 -5.889 -5.236 1.00 85.62 220 LYS A N 1
ATOM 1705 C CA . LYS A 1 220 ? -14.589 -6.329 -6.504 1.00 85.62 220 LYS A CA 1
ATOM 1706 C C . LYS A 1 220 ? -14.061 -5.531 -7.700 1.00 85.62 220 LYS A C 1
ATOM 1708 O O . LYS A 1 220 ? -14.008 -6.053 -8.807 1.00 85.62 220 LYS A O 1
ATOM 1713 N N . GLY A 1 221 ? -13.659 -4.286 -7.472 1.00 78.44 221 GLY A N 1
ATOM 1714 C CA . GLY A 1 221 ? -13.163 -3.366 -8.485 1.00 78.44 221 GLY A CA 1
ATOM 1715 C C . GLY A 1 221 ? -12.880 -1.998 -7.876 1.00 78.44 221 GLY A C 1
ATOM 1716 O O . GLY A 1 221 ? -13.201 -1.750 -6.713 1.00 78.44 221 GLY A O 1
ATOM 1717 N N . GLN A 1 222 ? -12.269 -1.130 -8.671 1.00 75.75 222 GLN A N 1
ATOM 1718 C CA . GLN A 1 222 ? -12.033 0.275 -8.351 1.00 75.75 222 GLN A CA 1
ATOM 1719 C C . GLN A 1 222 ? -12.661 1.120 -9.451 1.00 75.75 222 GLN A C 1
ATOM 1721 O O . GLN A 1 222 ? -12.775 0.664 -10.590 1.00 75.75 222 GLN A O 1
ATOM 1726 N N . PHE A 1 223 ? -13.067 2.333 -9.105 1.00 79.19 223 PHE A N 1
ATOM 1727 C CA . PHE A 1 223 ? -13.523 3.301 -10.084 1.00 79.19 223 PHE A CA 1
ATOM 1728 C C . PHE A 1 223 ? -12.387 4.238 -10.485 1.00 79.19 223 PHE A C 1
ATOM 1730 O O . PHE A 1 223 ? -11.456 4.476 -9.713 1.00 79.19 223 PHE A O 1
ATOM 1737 N N . ASP A 1 224 ? -12.497 4.791 -11.688 1.00 71.88 224 ASP A N 1
ATOM 1738 C CA . ASP A 1 224 ? -11.699 5.943 -12.088 1.00 71.88 224 ASP A CA 1
ATOM 1739 C C . ASP A 1 224 ? -12.010 7.125 -11.148 1.00 71.88 224 ASP A C 1
ATOM 1741 O O . ASP A 1 224 ? -13.167 7.342 -10.772 1.00 71.88 224 ASP A O 1
ATOM 1745 N N . ASP A 1 225 ? -10.990 7.906 -10.792 1.00 67.44 225 ASP A N 1
ATOM 1746 C CA . ASP A 1 225 ? -11.134 9.179 -10.078 1.00 67.44 225 ASP A CA 1
ATOM 1747 C C . ASP A 1 225 ? -12.137 10.118 -10.774 1.00 67.44 225 ASP A C 1
ATOM 1749 O O . ASP A 1 225 ? -12.809 10.922 -10.120 1.00 67.44 225 ASP A O 1
ATOM 1753 N N . GLN A 1 226 ? -12.295 9.988 -12.095 1.00 64.75 226 GLN A N 1
ATOM 1754 C CA . GLN A 1 226 ? -13.305 10.710 -12.865 1.00 64.75 226 GLN A CA 1
ATOM 1755 C C . GLN A 1 226 ? -14.739 10.411 -12.419 1.00 64.75 226 GLN A C 1
ATOM 1757 O O . GLN A 1 226 ? -15.571 11.314 -12.488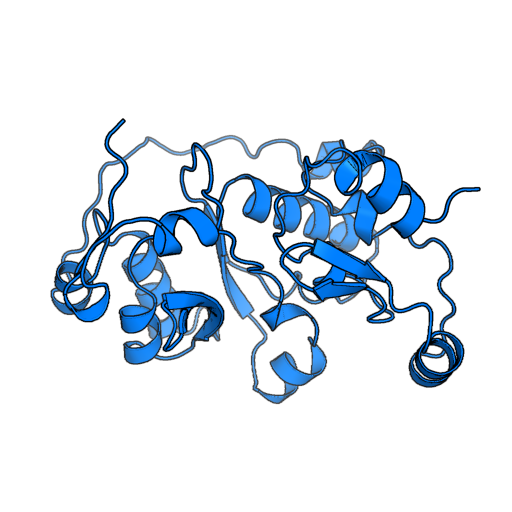 1.00 64.75 226 GLN A O 1
ATOM 1762 N N . ILE A 1 227 ? -15.043 9.206 -11.913 1.00 69.62 227 ILE A N 1
ATOM 1763 C CA . ILE A 1 227 ? -16.409 8.883 -11.479 1.00 69.62 227 ILE A CA 1
ATOM 1764 C C . ILE A 1 227 ? -16.806 9.724 -10.270 1.00 69.62 227 ILE A C 1
ATOM 1766 O O . ILE A 1 227 ? -17.904 10.261 -10.218 1.00 69.62 227 ILE A O 1
ATOM 1770 N N . LEU A 1 228 ? -15.894 9.900 -9.307 1.00 66.56 228 LEU A N 1
ATOM 1771 C CA . LEU A 1 228 ? -16.175 10.742 -8.148 1.00 66.56 228 LEU A CA 1
ATOM 1772 C C . LEU A 1 228 ? -16.314 12.201 -8.574 1.00 66.56 228 LEU A C 1
ATOM 1774 O O . LEU A 1 228 ? -17.030 12.963 -7.933 1.00 66.56 228 LEU A O 1
ATOM 1778 N N . ARG A 1 229 ? -15.650 12.605 -9.665 1.00 66.56 229 ARG A N 1
ATOM 1779 C CA . ARG A 1 229 ? -15.792 13.949 -10.227 1.00 66.56 229 ARG A CA 1
ATOM 1780 C C . ARG A 1 229 ? -17.109 14.163 -10.963 1.00 66.56 229 ARG A C 1
ATOM 1782 O O . ARG A 1 229 ? -17.591 15.289 -10.918 1.00 66.56 229 ARG A O 1
ATOM 1789 N N . SER A 1 230 ? -17.656 13.130 -11.601 1.00 69.75 230 SER A N 1
ATOM 1790 C CA . SER A 1 230 ? -18.866 13.210 -12.424 1.00 69.75 230 SER A CA 1
ATOM 1791 C C . SER A 1 230 ? -20.171 13.050 -11.646 1.00 69.75 230 SER A C 1
ATOM 1793 O O . SER A 1 230 ? -21.229 13.374 -12.182 1.00 69.75 230 SER A O 1
ATOM 1795 N N . ILE A 1 231 ? -20.122 12.575 -10.398 1.00 74.50 231 ILE A N 1
ATOM 1796 C CA . ILE A 1 231 ? -21.301 12.536 -9.529 1.00 74.50 231 ILE A CA 1
ATOM 1797 C C . ILE A 1 231 ? -21.656 13.975 -9.120 1.00 74.50 231 ILE A C 1
ATOM 1799 O O . ILE A 1 231 ? -20.885 14.640 -8.425 1.00 74.50 231 ILE A O 1
ATOM 1803 N N . ASP A 1 232 ? -22.833 14.432 -9.550 1.00 76.00 232 ASP A N 1
ATOM 1804 C CA . ASP A 1 232 ? -23.380 15.768 -9.282 1.00 76.00 232 ASP A CA 1
ATOM 1805 C C . ASP A 1 232 ? -23.925 15.874 -7.847 1.00 76.00 232 ASP A C 1
ATOM 1807 O O . ASP A 1 232 ? -25.130 15.860 -7.595 1.00 76.00 232 ASP A O 1
ATOM 1811 N N . ILE A 1 233 ? -23.007 15.883 -6.881 1.00 77.50 233 ILE A N 1
ATOM 1812 C CA . ILE A 1 233 ? -23.286 16.099 -5.460 1.00 77.50 233 ILE A CA 1
ATOM 1813 C C . ILE A 1 233 ? -22.266 17.068 -4.868 1.00 77.50 233 ILE A C 1
ATOM 1815 O O . ILE A 1 233 ? -21.104 17.105 -5.284 1.00 77.50 233 ILE A O 1
ATOM 1819 N N . ASP A 1 234 ?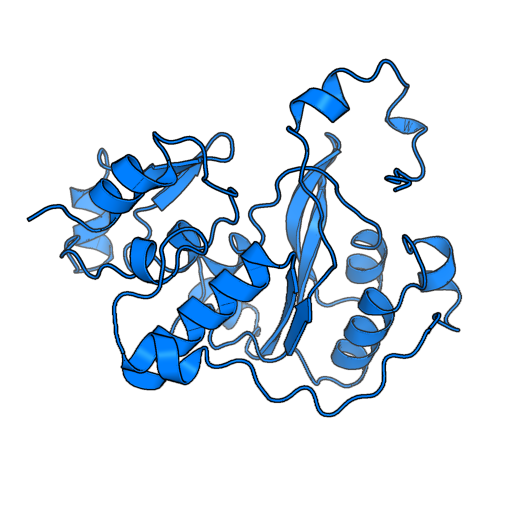 -22.680 17.805 -3.838 1.00 76.06 234 ASP A N 1
ATOM 1820 C CA . ASP A 1 234 ? -21.742 18.562 -3.017 1.00 76.06 234 ASP A CA 1
ATOM 1821 C C . ASP A 1 234 ? -20.854 17.598 -2.219 1.00 76.06 234 ASP A C 1
ATOM 1823 O O . ASP A 1 234 ? -21.261 17.012 -1.213 1.00 76.06 234 ASP A O 1
ATOM 1827 N N . LYS A 1 235 ? -19.616 17.436 -2.688 1.00 72.31 235 LYS A N 1
ATOM 1828 C CA . LYS A 1 235 ? -18.615 16.550 -2.084 1.00 72.31 235 LYS A CA 1
ATOM 1829 C C . LYS A 1 235 ? -18.261 16.967 -0.662 1.00 72.31 235 LYS A C 1
ATOM 1831 O O . LYS A 1 235 ? -17.924 16.095 0.133 1.00 72.31 235 LYS A O 1
ATOM 1836 N N . ALA A 1 236 ? -18.375 18.254 -0.323 1.00 70.00 236 ALA A N 1
ATOM 1837 C CA . ALA A 1 236 ? -18.104 18.732 1.030 1.00 70.00 236 ALA A CA 1
ATOM 1838 C C . ALA A 1 236 ? -19.112 18.174 2.052 1.00 70.00 236 ALA A C 1
ATOM 1840 O O . ALA A 1 236 ? -18.778 18.024 3.226 1.00 70.00 236 ALA A O 1
ATOM 1841 N N . GLY A 1 237 ? -20.323 17.817 1.607 1.00 67.69 237 GLY A N 1
ATOM 1842 C CA . GLY A 1 237 ? -21.361 17.200 2.434 1.00 67.69 237 GLY A CA 1
ATOM 1843 C C . GLY A 1 237 ? -21.307 15.668 2.514 1.00 67.69 237 GLY A C 1
ATOM 1844 O O . GLY A 1 237 ? -22.098 15.073 3.248 1.00 67.69 237 GLY A O 1
ATOM 1845 N N . VAL A 1 238 ? -20.412 15.002 1.773 1.00 74.94 238 VAL A N 1
ATOM 1846 C CA . VAL A 1 238 ? -20.349 13.533 1.724 1.00 74.94 238 VAL A CA 1
ATOM 1847 C C . VAL A 1 238 ? -19.602 12.990 2.939 1.00 74.94 238 VAL A C 1
ATOM 1849 O O . VAL A 1 238 ? -18.394 13.153 3.077 1.00 74.94 238 VAL A O 1
ATOM 1852 N N . THR A 1 239 ? -20.322 12.283 3.810 1.00 72.25 239 THR A N 1
ATOM 1853 C CA . THR A 1 239 ? -19.773 11.687 5.042 1.00 72.25 239 THR A CA 1
ATOM 1854 C C . THR A 1 239 ? -19.354 10.223 4.888 1.00 72.25 239 THR A C 1
ATOM 1856 O O . THR A 1 239 ? -18.683 9.680 5.763 1.00 72.25 239 THR A O 1
ATOM 1859 N N . GLY A 1 240 ? -19.719 9.578 3.776 1.00 74.50 240 GLY A N 1
ATOM 1860 C CA . GLY A 1 240 ? -19.343 8.205 3.455 1.00 74.50 240 GLY A CA 1
ATOM 1861 C C . GLY A 1 240 ? -19.836 7.782 2.071 1.00 74.50 240 GLY A C 1
ATOM 1862 O O . GLY A 1 240 ? -20.819 8.314 1.559 1.00 74.50 240 GLY A O 1
ATOM 1863 N N . PHE A 1 241 ? -19.151 6.813 1.470 1.00 78.06 241 PHE A N 1
ATOM 1864 C CA . PHE A 1 241 ? -19.536 6.180 0.208 1.00 78.06 241 PHE A CA 1
ATOM 1865 C C . PHE A 1 241 ? -19.498 4.669 0.405 1.00 78.06 241 PHE A C 1
ATOM 1867 O O . PHE A 1 241 ? -18.583 4.179 1.059 1.00 78.06 241 PHE A O 1
ATOM 1874 N N . ASP A 1 242 ? -20.460 3.931 -0.142 1.00 81.81 242 ASP A N 1
ATOM 1875 C CA . ASP A 1 242 ? -20.503 2.475 -0.017 1.00 81.81 242 ASP A CA 1
ATOM 1876 C C . ASP A 1 242 ? -21.030 1.821 -1.298 1.00 81.81 242 ASP A C 1
ATOM 1878 O O . ASP A 1 242 ? -21.882 2.377 -1.994 1.00 81.81 242 ASP A O 1
ATOM 1882 N N . VAL A 1 243 ? -20.527 0.624 -1.601 1.00 77.56 243 VAL A N 1
ATOM 1883 C CA . VAL A 1 243 ? -20.937 -0.172 -2.764 1.00 77.56 243 VAL A CA 1
ATOM 1884 C C . VAL A 1 243 ? -21.731 -1.371 -2.268 1.00 77.56 243 VAL A C 1
ATOM 1886 O O . VAL A 1 243 ? -21.166 -2.384 -1.854 1.00 77.56 243 VAL A O 1
ATOM 1889 N N . LYS A 1 244 ? -23.058 -1.270 -2.349 1.00 69.31 244 LYS A N 1
ATOM 1890 C CA . LYS A 1 244 ? -23.958 -2.378 -2.015 1.00 69.31 244 LYS A CA 1
ATOM 1891 C C . LYS A 1 244 ? -23.943 -3.397 -3.154 1.00 69.31 244 LYS A C 1
ATOM 1893 O O . LYS A 1 244 ? -24.293 -3.061 -4.284 1.00 69.31 244 LYS A O 1
ATOM 1898 N N . CYS A 1 245 ? -23.478 -4.608 -2.855 1.00 55.22 245 CYS A N 1
ATOM 1899 C CA . CYS A 1 245 ? -23.499 -5.751 -3.770 1.00 55.22 245 CYS A CA 1
ATOM 1900 C C . CYS A 1 245 ? -24.767 -6.582 -3.588 1.00 55.22 245 CYS A C 1
ATOM 1902 O O . CYS A 1 245 ? -25.237 -6.681 -2.432 1.00 55.22 245 CYS A O 1
#

Sequence (245 aa):
MMNGYDQLLEEVIDTDICVSCGNCAAVCPLQYISIVDNKPVQDTQNKSEIESRSGLACNDCNICVMSCPRIEPSYFWQKKELERAKYDGKPKAARTTYQPIKKVCQDGGVVTTIFKYLLDNNLVDGVVVSQYNENCAPVPVVVATEEELLSAAGSRYTVSSIYSPLADLKKLKDKGYERLAIVGTPCQIYALRKTQAIYNRRNMLIPHNIITFAVGLFCKGQFDDQILRSIDIDKAGVTGFDVKC

pLDDT: mean 87.06, std 10.28, range [54.41, 98.62]

Foldseek 3Di:
DQALVSCCCVVDVVVPNALLQQLLCLFPLLSQWDQDLSGTDGDPPCQVVSCVVSVHHSDRPNLSVLLQLSHDNPDPLLVVLVPDDPPPDDDDDAADPDPLQVLQAAPRSPVLVVQVVCLVVVVFQWEWAWAADPVRDTETDTGRDNVVSSNRHADDQARYNSSVVSSDQVVCVVVVGQAYEYEDEPSNVSSLSSSVSVCVVVVDDGSSVNHPYYDYDYDPHGDHPVVVVPPPDDPVPDSHDDDDD

Secondary structure (DSSP, 8-state):
---HHHHHIIIIITTT------HHHHH-TT--EEEETTEEEE--TTHHHHHHHHT-------HHHHT-TTS---SHHHHHHTSPPP------------HHHHHH-SSS-HHHHHHHHHHHTTS-SEEEEEEE-TTS-EEEEEE-SHHHHHHT-S---B---TTGGGS-HHHHHHTT--SEEEEE-HHHHHHHHHHHHHHHHHT---TTTTEEEEEEPP-S--B-HHHHHHS-S-GGG--------